Protein AF-A0A496SKT6-F1 (afdb_monomer)

Radius of gyration: 19.16 Å; Cα contacts (8 Å, |Δi|>4): 228; chains: 1; bounding box: 52×48×52 Å

Foldseek 3Di:
DDDQDDDDQQPAPLRVVLLVLLLVCLQCLVPDPRHVVNSLVSLCVSCVHLVSLLADPLLVQLLVLLLQLQVQCLQPFNLRSCVVLVNNVCAFPFPVVVLVVSLCSRLNDCSHQRSVQLSVLSSVLSCVLCPPPGHRVCQCVVQVSGDDPVNSVVSSSSSSVSSSLSSSVVSSVVSNVVHPDDPVSSVVVVVSSVVCCVCCSVPVVPPCPVVCVVPPPPPPPPDD

Mean predicted aligned error: 10.54 Å

Structure (mmCIF, N/CA/C/O backbone):
data_AF-A0A496SKT6-F1
#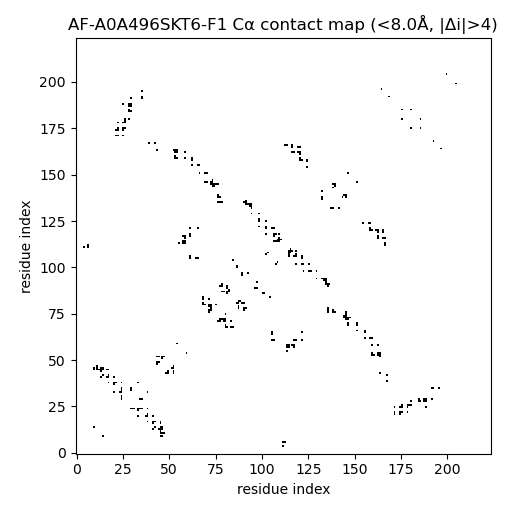
_entry.id   AF-A0A496SKT6-F1
#
loop_
_atom_site.group_PDB
_atom_site.id
_atom_site.type_symbol
_atom_site.label_atom_id
_atom_site.label_alt_id
_atom_site.label_comp_id
_atom_site.label_asym_id
_atom_site.label_entity_id
_atom_site.label_seq_id
_atom_site.pdbx_PDB_ins_code
_atom_site.Cartn_x
_atom_site.Cartn_y
_atom_site.Cartn_z
_atom_site.occupancy
_atom_site.B_iso_or_equiv
_atom_site.auth_seq_id
_atom_site.auth_comp_id
_atom_site.auth_asym_id
_atom_site.auth_atom_id
_atom_site.pdbx_PDB_model_num
ATOM 1 N N . MET A 1 1 ? 6.054 -27.885 -12.377 1.00 32.97 1 MET A N 1
ATOM 2 C CA . MET A 1 1 ? 5.844 -26.842 -13.404 1.00 32.97 1 MET A CA 1
ATOM 3 C C . MET A 1 1 ? 4.470 -26.231 -13.174 1.00 32.97 1 MET A C 1
ATOM 5 O O . MET A 1 1 ? 3.489 -26.778 -13.651 1.00 32.97 1 MET A O 1
ATOM 9 N N . GLY A 1 2 ? 4.385 -25.195 -12.337 1.00 31.47 2 GLY A N 1
ATOM 10 C CA . GLY A 1 2 ? 3.141 -24.467 -12.081 1.00 31.47 2 GLY A CA 1
ATOM 11 C C . GLY A 1 2 ? 3.108 -23.241 -12.979 1.00 31.47 2 GLY A C 1
ATOM 12 O O . GLY A 1 2 ? 3.972 -22.380 -12.864 1.00 31.47 2 GLY A O 1
ATOM 13 N N . THR A 1 3 ? 2.167 -23.195 -13.913 1.00 38.62 3 THR A N 1
ATOM 14 C CA . THR A 1 3 ? 1.917 -22.013 -14.735 1.00 38.62 3 THR A CA 1
ATOM 15 C C . THR A 1 3 ? 1.323 -20.940 -13.837 1.00 38.62 3 THR A C 1
ATOM 17 O O . THR A 1 3 ? 0.190 -21.082 -13.378 1.00 38.62 3 THR A O 1
ATOM 20 N N . SER A 1 4 ? 2.104 -19.901 -13.559 1.00 34.75 4 SER A N 1
ATOM 21 C CA . SER A 1 4 ? 1.681 -18.695 -12.857 1.00 34.75 4 SER A CA 1
ATOM 22 C C . SER A 1 4 ? 0.353 -18.221 -13.445 1.00 34.75 4 SER A C 1
ATOM 24 O O . SER A 1 4 ? 0.251 -17.960 -14.646 1.00 34.75 4 SER A O 1
ATOM 26 N N . THR A 1 5 ? -0.675 -18.184 -12.599 1.00 40.22 5 THR A N 1
ATOM 27 C CA . THR A 1 5 ? -2.034 -17.761 -12.931 1.00 40.22 5 THR A CA 1
ATOM 28 C C . THR A 1 5 ? -1.995 -16.474 -13.750 1.00 40.22 5 THR A C 1
ATOM 30 O O . THR A 1 5 ? -1.439 -15.460 -13.330 1.00 40.22 5 THR A O 1
ATOM 33 N N . SER A 1 6 ? -2.548 -16.546 -14.959 1.00 36.56 6 SER A N 1
ATOM 34 C CA . SER A 1 6 ? -2.438 -15.529 -15.998 1.00 36.56 6 SER A CA 1
ATOM 35 C C . SER A 1 6 ? -3.014 -14.185 -15.553 1.00 36.56 6 SER A C 1
ATOM 37 O O . SER A 1 6 ? -4.228 -14.020 -15.428 1.00 36.56 6 SER A O 1
ATOM 39 N N . TYR A 1 7 ? -2.131 -13.207 -15.382 1.00 54.25 7 TYR A N 1
ATOM 40 C CA . TYR A 1 7 ? -2.465 -11.791 -15.312 1.00 54.25 7 TYR A CA 1
ATOM 41 C C . TYR A 1 7 ? -3.187 -11.342 -16.594 1.00 54.25 7 TYR A C 1
ATOM 43 O O . TYR A 1 7 ? -2.655 -11.476 -17.698 1.00 54.25 7 TYR A O 1
ATOM 51 N N . SER A 1 8 ? -4.385 -10.762 -16.464 1.00 45.09 8 SER A N 1
ATOM 52 C CA . SER A 1 8 ? -5.046 -10.079 -17.580 1.00 45.09 8 SER A CA 1
ATOM 53 C C . SER A 1 8 ? -4.543 -8.640 -17.650 1.00 45.09 8 SER A C 1
ATOM 55 O O . SER A 1 8 ? -5.054 -7.757 -16.960 1.00 45.09 8 SER A O 1
ATOM 57 N N . ALA A 1 9 ? -3.551 -8.398 -18.506 1.00 56.47 9 ALA A N 1
ATOM 58 C CA . ALA A 1 9 ? -3.056 -7.054 -18.776 1.00 56.47 9 ALA A CA 1
ATOM 59 C C . ALA A 1 9 ? -4.197 -6.085 -19.158 1.00 56.47 9 ALA A C 1
ATOM 61 O O . ALA A 1 9 ? -5.129 -6.492 -19.866 1.00 56.47 9 ALA A O 1
ATOM 62 N N . PRO A 1 10 ? -4.127 -4.801 -18.749 1.00 58.84 10 PRO A N 1
ATOM 63 C CA . PRO A 1 10 ? -5.067 -3.789 -19.203 1.00 58.84 10 PRO A CA 1
ATOM 64 C C . PRO A 1 10 ? -5.113 -3.779 -20.733 1.00 58.84 10 PRO A C 1
ATOM 66 O O . PRO A 1 10 ? -4.095 -3.599 -21.400 1.00 58.84 10 PRO A O 1
ATOM 69 N N . LYS A 1 11 ? -6.304 -3.970 -21.308 1.00 60.44 11 LYS A N 1
ATOM 70 C CA . LYS A 1 11 ? -6.516 -3.932 -22.768 1.00 60.44 11 LYS A CA 1
ATOM 71 C C . LYS A 1 11 ? -6.637 -2.501 -23.307 1.00 60.44 11 LYS A C 1
ATOM 73 O O . LYS A 1 11 ? -7.103 -2.293 -24.424 1.00 60.44 11 LYS A O 1
ATOM 78 N N . THR A 1 12 ? -6.264 -1.503 -22.510 1.00 65.81 12 THR A N 1
ATOM 79 C CA . THR A 1 12 ? -6.380 -0.096 -22.882 1.00 65.81 12 THR A CA 1
ATOM 80 C C . THR A 1 12 ? -5.340 0.254 -23.957 1.00 65.81 12 THR A C 1
ATOM 82 O O . THR A 1 12 ? -4.198 -0.212 -23.890 1.00 65.81 12 THR A O 1
ATOM 85 N N . PRO A 1 13 ? -5.668 1.120 -24.936 1.00 65.00 13 PRO A N 1
ATOM 86 C CA . PRO A 1 13 ? -4.716 1.556 -25.966 1.00 65.00 13 PRO A CA 1
ATOM 87 C C . PRO A 1 13 ? -3.427 2.170 -25.389 1.00 65.00 13 PRO A C 1
ATOM 89 O O . PRO A 1 13 ? -2.353 2.066 -25.980 1.00 65.00 13 PRO A O 1
ATOM 92 N N . GLY A 1 14 ? -3.511 2.769 -24.195 1.00 80.31 14 GLY A N 1
ATOM 93 C CA . GLY A 1 14 ? -2.365 3.335 -23.481 1.00 80.31 14 GLY A CA 1
ATOM 94 C C . GLY A 1 14 ? -1.366 2.299 -22.952 1.00 80.31 14 GLY A C 1
ATOM 95 O O . GLY A 1 14 ? -0.207 2.647 -22.726 1.00 80.31 14 GLY A O 1
ATOM 96 N N . TRP A 1 15 ? -1.762 1.029 -22.799 1.00 85.19 15 TRP A N 1
ATOM 97 C CA . TRP A 1 15 ? -0.910 -0.012 -22.216 1.00 85.19 15 TRP A CA 1
ATOM 98 C C . TRP A 1 15 ? 0.325 -0.324 -23.063 1.00 85.19 15 TRP A C 1
ATOM 100 O O . TRP A 1 15 ? 1.429 -0.475 -22.539 1.00 85.19 15 TRP A O 1
ATOM 110 N N . ALA A 1 16 ? 0.175 -0.370 -24.390 1.00 85.88 16 ALA A N 1
ATOM 111 C CA . ALA A 1 16 ? 1.305 -0.573 -25.297 1.00 85.88 16 ALA A CA 1
ATOM 112 C C . ALA A 1 16 ? 2.350 0.547 -25.156 1.00 85.88 16 ALA A C 1
ATOM 114 O O . ALA A 1 16 ? 3.550 0.278 -25.094 1.00 85.88 16 ALA A O 1
ATOM 115 N N . ARG A 1 17 ? 1.888 1.796 -25.023 1.00 87.25 17 ARG A N 1
ATOM 116 C CA . ARG A 1 17 ? 2.753 2.962 -24.825 1.00 87.25 17 ARG A CA 1
ATOM 117 C C . ARG A 1 17 ? 3.452 2.933 -23.467 1.00 87.25 17 ARG A C 1
ATOM 119 O O . ARG A 1 17 ? 4.646 3.208 -23.418 1.00 87.25 17 ARG A O 1
ATOM 126 N N . ALA A 1 18 ? 2.744 2.577 -22.395 1.00 87.81 18 ALA A N 1
ATOM 127 C CA . ALA A 1 18 ? 3.339 2.439 -21.066 1.00 87.81 18 ALA A CA 1
ATOM 128 C C . ALA A 1 18 ? 4.456 1.385 -21.057 1.00 87.81 18 ALA A C 1
ATOM 130 O O . ALA A 1 18 ? 5.568 1.691 -20.633 1.00 87.81 18 ALA A O 1
ATOM 131 N N . LYS A 1 19 ? 4.208 0.203 -21.639 1.00 88.56 19 LYS A N 1
ATOM 132 C CA . LYS A 1 19 ? 5.230 -0.847 -21.795 1.00 88.56 19 LYS A CA 1
ATOM 133 C C . LYS A 1 19 ? 6.454 -0.359 -22.566 1.00 88.56 19 LYS A C 1
ATOM 135 O O . LYS A 1 19 ? 7.577 -0.603 -22.144 1.00 88.56 19 LYS A O 1
ATOM 140 N N . ALA A 1 20 ? 6.247 0.348 -23.678 1.00 90.12 20 ALA A N 1
ATOM 141 C CA . ALA A 1 20 ? 7.353 0.893 -24.459 1.00 90.12 20 ALA A CA 1
ATOM 142 C C . ALA A 1 20 ? 8.186 1.901 -23.647 1.00 90.12 20 ALA A C 1
ATOM 144 O O . ALA A 1 20 ? 9.407 1.916 -23.762 1.00 90.12 20 ALA A O 1
ATOM 145 N N . THR A 1 21 ? 7.545 2.732 -22.819 1.00 90.44 21 THR A N 1
ATOM 146 C CA . THR A 1 21 ? 8.243 3.666 -21.923 1.00 90.44 21 THR A CA 1
ATOM 147 C C . THR A 1 21 ? 9.029 2.943 -20.832 1.00 90.44 21 THR A C 1
ATOM 149 O O . THR A 1 21 ? 10.190 3.284 -20.634 1.00 90.44 21 THR A O 1
ATOM 152 N N . MET A 1 22 ? 8.459 1.912 -20.199 1.00 89.62 22 MET A N 1
ATOM 153 C CA . MET A 1 22 ? 9.173 1.077 -19.219 1.00 89.62 22 MET A CA 1
ATOM 154 C C . MET A 1 22 ? 10.400 0.405 -19.836 1.00 89.62 22 MET A C 1
ATOM 156 O O . MET A 1 22 ? 11.490 0.497 -19.289 1.00 89.62 22 MET A O 1
ATOM 160 N N . THR A 1 23 ? 10.245 -0.217 -21.009 1.00 89.75 23 THR A N 1
ATOM 161 C CA . THR A 1 23 ? 11.357 -0.880 -21.703 1.00 89.75 23 THR A CA 1
ATOM 162 C C . THR A 1 23 ? 12.456 0.107 -22.093 1.00 89.75 23 THR A C 1
ATOM 164 O O . THR A 1 23 ? 13.629 -0.218 -21.956 1.00 89.75 23 THR A O 1
ATOM 167 N N . ARG A 1 24 ? 12.114 1.325 -22.541 1.00 90.94 24 ARG A N 1
ATOM 168 C CA . ARG A 1 24 ? 13.130 2.356 -22.813 1.00 90.94 24 ARG A CA 1
ATOM 169 C C . ARG A 1 24 ? 13.876 2.770 -21.550 1.00 90.94 24 ARG A C 1
ATOM 171 O O . ARG A 1 24 ? 15.093 2.858 -21.605 1.00 90.94 24 ARG A O 1
ATOM 178 N N . PHE A 1 25 ? 13.163 3.006 -20.450 1.00 89.81 25 PHE A N 1
ATOM 179 C CA . PHE A 1 25 ? 13.780 3.357 -19.171 1.00 89.81 25 PHE A CA 1
ATOM 180 C C . PHE A 1 25 ? 14.732 2.256 -18.681 1.00 89.81 25 PHE A C 1
ATOM 182 O O . PHE A 1 25 ? 15.883 2.543 -18.360 1.00 89.81 25 PHE A O 1
ATOM 189 N N . ALA A 1 26 ? 14.286 0.995 -18.717 1.00 86.69 26 ALA A N 1
ATOM 190 C CA . ALA A 1 26 ? 15.102 -0.157 -18.342 1.00 86.69 26 ALA A CA 1
ATOM 191 C C . ALA A 1 26 ? 16.354 -0.275 -19.227 1.00 86.69 26 ALA A C 1
ATOM 193 O O . ALA A 1 26 ? 17.466 -0.270 -18.717 1.00 86.69 26 ALA A O 1
ATOM 194 N N . ASN A 1 27 ? 16.205 -0.260 -20.556 1.00 87.38 27 ASN A N 1
ATOM 195 C CA . ASN A 1 27 ? 17.336 -0.367 -21.490 1.00 87.38 27 ASN A CA 1
ATOM 196 C C . ASN A 1 27 ? 18.324 0.814 -21.423 1.00 87.38 27 ASN A C 1
ATOM 198 O O . ASN A 1 27 ? 19.414 0.724 -21.978 1.00 87.38 27 ASN A O 1
ATOM 202 N N . GLN A 1 28 ? 17.947 1.925 -20.788 1.00 87.56 28 GLN A N 1
ATOM 203 C CA . GLN A 1 28 ? 18.819 3.077 -20.547 1.00 87.56 28 GLN A CA 1
ATOM 204 C C . GLN A 1 28 ? 19.590 2.966 -19.221 1.00 87.56 28 GLN A C 1
ATOM 206 O O . GLN A 1 28 ? 20.304 3.896 -18.858 1.00 87.56 28 GLN A O 1
ATOM 211 N N . GLY A 1 29 ? 19.437 1.878 -18.458 1.00 82.44 29 GLY A N 1
ATOM 212 C CA . GLY A 1 29 ? 20.114 1.726 -17.166 1.00 82.44 29 GLY A CA 1
ATOM 213 C C . GLY A 1 29 ? 19.672 2.774 -16.133 1.00 82.44 29 GLY A C 1
ATOM 214 O O . GLY A 1 29 ? 20.460 3.148 -15.265 1.00 82.44 29 GLY A O 1
ATOM 215 N N . GLY A 1 30 ? 18.466 3.341 -16.287 1.00 77.94 30 GLY A N 1
ATOM 216 C CA . GLY A 1 30 ? 17.991 4.481 -15.489 1.00 77.94 30 GLY A CA 1
ATOM 217 C C . GLY A 1 30 ? 18.742 5.792 -15.758 1.00 77.94 30 GLY A C 1
ATOM 218 O O . GLY A 1 30 ? 18.535 6.787 -15.067 1.00 77.94 30 GLY A O 1
ATOM 219 N N . VAL A 1 31 ? 19.631 5.825 -16.753 1.00 73.69 31 VAL A N 1
ATOM 220 C CA . VAL A 1 31 ? 20.415 7.004 -17.126 1.00 73.69 31 VAL A CA 1
ATOM 221 C C . VAL A 1 31 ? 20.059 7.376 -18.556 1.00 73.69 31 VAL A C 1
ATOM 223 O O . VAL A 1 31 ? 20.584 6.836 -19.525 1.00 73.69 31 VAL A O 1
ATOM 226 N N . GLY A 1 32 ? 19.116 8.301 -18.704 1.00 79.06 32 GLY A N 1
ATOM 227 C CA . GLY A 1 32 ? 18.641 8.677 -20.024 1.00 79.06 32 GLY A CA 1
ATOM 228 C C . GLY A 1 32 ? 17.545 9.735 -20.016 1.00 79.06 32 GLY A C 1
ATOM 229 O O . GLY A 1 32 ? 17.136 10.220 -18.963 1.00 79.06 32 GLY A O 1
ATOM 230 N N . PRO A 1 33 ? 17.059 10.111 -21.210 1.00 71.25 33 PRO A N 1
ATOM 231 C CA . PRO A 1 33 ? 16.029 11.133 -21.356 1.00 71.25 33 PRO A CA 1
ATOM 232 C C . PRO A 1 33 ? 14.655 10.676 -20.855 1.00 71.25 33 PRO A C 1
ATOM 234 O O . PRO A 1 33 ? 13.797 11.518 -20.620 1.00 71.25 33 PRO A O 1
ATOM 237 N N . THR A 1 34 ? 14.415 9.363 -20.734 1.00 84.44 34 THR A N 1
ATOM 238 C CA . THR A 1 34 ? 13.193 8.852 -20.102 1.00 84.44 34 THR A CA 1
ATOM 239 C C . THR A 1 34 ? 13.439 8.771 -18.606 1.00 84.44 34 THR A C 1
ATOM 241 O O . THR A 1 34 ? 14.295 8.006 -18.177 1.00 84.44 34 THR A O 1
ATOM 244 N N . GLN A 1 35 ? 12.694 9.543 -17.823 1.00 86.19 35 GLN A N 1
ATOM 245 C CA . GLN A 1 35 ? 12.801 9.537 -16.367 1.00 86.19 35 GLN A CA 1
ATOM 246 C C . GLN A 1 35 ? 11.752 8.608 -15.748 1.00 86.19 35 GLN A C 1
ATOM 248 O O . GLN A 1 35 ? 10.732 8.285 -16.363 1.00 86.19 35 GLN A O 1
ATOM 253 N N . LEU A 1 36 ? 11.956 8.210 -14.492 1.00 81.50 36 LEU A N 1
ATOM 254 C CA . LEU A 1 36 ? 10.989 7.390 -13.758 1.00 81.50 36 LEU A CA 1
ATOM 255 C C . LEU A 1 36 ? 9.613 8.080 -13.629 1.00 81.50 36 LEU A C 1
ATOM 257 O O . LEU A 1 36 ? 8.571 7.428 -13.706 1.00 81.50 36 LEU A O 1
ATOM 261 N N . SER A 1 37 ? 9.586 9.412 -13.546 1.00 81.81 37 SER A N 1
ATOM 262 C CA . SER A 1 37 ? 8.357 10.218 -13.565 1.00 81.81 37 SER A CA 1
ATOM 263 C C . SER A 1 37 ? 7.566 10.086 -14.878 1.00 81.81 37 SER A C 1
ATOM 265 O O . SER A 1 37 ? 6.327 10.067 -14.858 1.00 81.81 37 SER A O 1
ATOM 267 N N . ASP A 1 38 ? 8.247 9.920 -16.018 1.00 86.31 38 ASP A N 1
ATOM 268 C CA . ASP A 1 38 ? 7.615 9.661 -17.316 1.00 86.31 38 ASP A CA 1
ATOM 269 C C . ASP A 1 38 ? 6.990 8.265 -17.359 1.00 86.31 38 ASP A C 1
ATOM 271 O O . ASP A 1 38 ? 5.882 8.091 -17.882 1.00 86.31 38 ASP A O 1
ATOM 275 N N . VAL A 1 39 ? 7.684 7.274 -16.785 1.00 85.94 39 VAL A N 1
ATOM 276 C CA . VAL A 1 39 ? 7.201 5.892 -16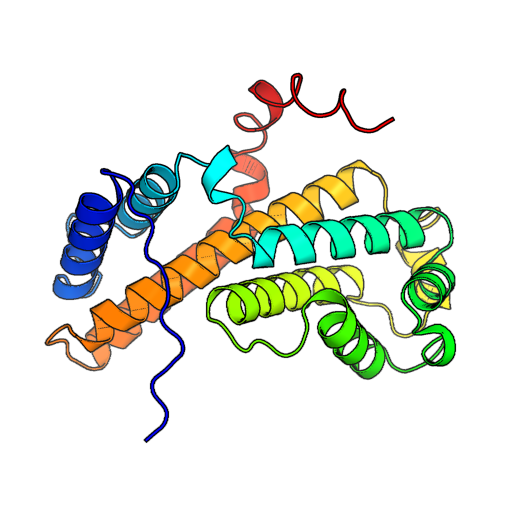.656 1.00 85.94 39 VAL A CA 1
ATOM 277 C C . VAL A 1 39 ? 5.929 5.861 -15.807 1.00 85.94 39 VAL A C 1
ATOM 279 O O . VAL A 1 39 ? 4.901 5.372 -16.281 1.00 85.94 39 VAL A O 1
ATOM 282 N N . MET A 1 40 ? 5.963 6.460 -14.611 1.00 79.94 40 MET A N 1
ATOM 283 C CA . MET A 1 40 ? 4.807 6.602 -13.716 1.00 79.94 40 MET A CA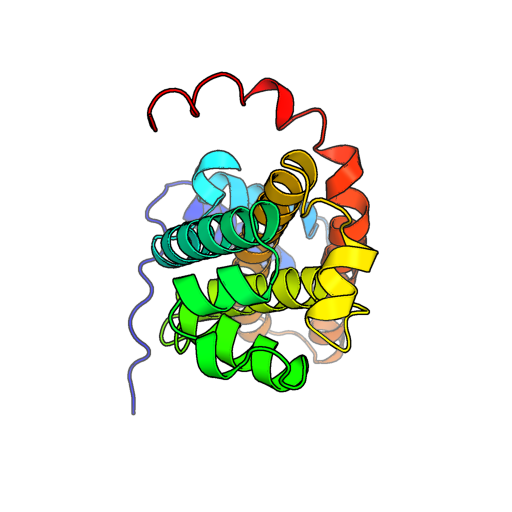 1
ATOM 284 C C . MET A 1 40 ? 3.625 7.268 -14.425 1.00 79.94 40 MET A C 1
ATOM 286 O O . MET A 1 40 ? 2.506 6.754 -14.425 1.00 79.94 40 MET A O 1
ATOM 290 N N . SER A 1 41 ? 3.875 8.395 -15.094 1.00 82.00 41 SER A N 1
ATOM 291 C CA . SER A 1 41 ? 2.835 9.156 -15.788 1.00 82.00 41 SER A CA 1
ATOM 292 C C . SER A 1 41 ? 2.210 8.370 -16.942 1.00 82.00 41 SER A C 1
ATOM 294 O O . SER A 1 41 ? 0.997 8.415 -17.153 1.00 82.00 41 SER A O 1
ATOM 296 N N . ALA A 1 42 ? 3.020 7.654 -17.726 1.00 85.25 42 ALA A N 1
ATOM 297 C CA . ALA A 1 42 ? 2.525 6.800 -18.802 1.00 85.25 42 ALA A CA 1
ATOM 298 C C . ALA A 1 42 ? 1.708 5.623 -18.252 1.00 85.25 42 ALA A C 1
ATOM 300 O O . ALA A 1 42 ? 0.673 5.280 -18.826 1.00 85.25 42 ALA A O 1
ATOM 301 N N . TYR A 1 43 ? 2.145 5.047 -17.133 1.00 83.19 43 TYR A N 1
ATOM 302 C CA . TYR A 1 43 ? 1.480 3.939 -16.465 1.00 83.19 43 TYR A CA 1
ATOM 303 C C . TYR A 1 43 ? 0.111 4.332 -15.903 1.00 83.19 43 TYR A C 1
ATOM 305 O O . TYR A 1 43 ? -0.895 3.730 -16.275 1.00 83.19 43 TYR A O 1
ATOM 313 N N . VAL A 1 44 ? 0.036 5.406 -15.110 1.00 79.00 44 VAL A N 1
ATOM 314 C CA . VAL A 1 44 ? -1.230 5.918 -14.557 1.00 79.00 44 VAL A CA 1
ATOM 315 C C . VAL A 1 44 ? -2.220 6.258 -15.673 1.00 79.00 44 VAL A C 1
ATOM 317 O O . VAL A 1 44 ? -3.394 5.895 -15.596 1.00 79.00 44 VAL A O 1
ATOM 320 N N . ARG A 1 45 ? -1.761 6.893 -16.761 1.00 81.25 45 ARG A N 1
ATOM 321 C CA . ARG A 1 45 ? -2.617 7.155 -17.933 1.00 81.25 45 ARG A CA 1
ATOM 322 C C . ARG A 1 45 ? -3.112 5.867 -18.586 1.00 81.25 45 ARG A C 1
ATOM 324 O O . ARG A 1 45 ? -4.278 5.797 -18.965 1.00 81.25 45 ARG A O 1
ATOM 331 N N . ALA A 1 46 ? -2.260 4.851 -18.717 1.00 82.75 46 ALA A N 1
ATOM 332 C CA . ALA A 1 46 ? -2.651 3.566 -19.289 1.00 82.75 46 ALA A CA 1
ATOM 333 C C . ALA A 1 46 ? -3.710 2.843 -18.446 1.00 82.75 46 ALA A C 1
ATOM 335 O O . ALA A 1 46 ? -4.557 2.153 -19.009 1.00 82.75 46 ALA A O 1
ATOM 336 N N . LEU A 1 47 ? -3.717 3.046 -17.130 1.00 74.62 47 LEU A N 1
ATOM 337 C CA . LEU A 1 47 ? -4.749 2.520 -16.239 1.00 74.62 47 LEU A CA 1
ATOM 338 C C . LEU A 1 47 ? -6.059 3.336 -16.250 1.00 74.62 47 LEU A C 1
ATOM 340 O O . LEU A 1 47 ? -6.986 3.001 -15.522 1.00 74.62 47 LEU A O 1
ATOM 344 N N . GLY A 1 48 ? -6.168 4.374 -17.088 1.00 70.81 48 GLY A N 1
ATOM 345 C CA . GLY A 1 48 ? -7.362 5.221 -17.191 1.00 70.81 48 GLY A CA 1
ATOM 346 C C . GLY A 1 48 ? -7.288 6.519 -16.378 1.00 70.81 48 GLY A C 1
ATOM 347 O O . GLY A 1 48 ? -8.315 7.146 -16.142 1.00 70.81 48 GLY A O 1
ATOM 348 N N . GLY A 1 49 ? -6.089 6.943 -15.965 1.00 67.12 49 GLY A N 1
ATOM 349 C CA . GLY A 1 49 ? -5.874 8.141 -15.144 1.00 67.12 49 GLY A CA 1
ATOM 350 C C . GLY A 1 49 ? -5.918 7.836 -13.647 1.00 67.12 49 GLY A C 1
ATOM 351 O O . GLY A 1 49 ? -6.266 6.729 -13.262 1.00 67.12 49 GLY A O 1
ATOM 352 N N . ALA A 1 50 ? -5.567 8.805 -12.795 1.00 59.81 50 ALA A N 1
ATOM 353 C CA . ALA A 1 50 ? -5.417 8.591 -11.347 1.00 59.81 50 ALA A CA 1
ATOM 354 C C . ALA A 1 50 ? -6.657 7.944 -10.696 1.00 59.81 50 ALA A C 1
ATOM 356 O O . ALA A 1 50 ? -6.524 7.043 -9.875 1.00 59.81 50 ALA A O 1
ATOM 357 N N . THR A 1 51 ? -7.858 8.327 -11.140 1.00 54.72 51 THR A N 1
ATOM 358 C CA . THR A 1 51 ? -9.140 7.810 -10.635 1.00 54.72 51 THR A CA 1
ATOM 359 C C . THR A 1 51 ? -9.387 6.336 -10.977 1.00 54.72 51 THR A C 1
ATOM 361 O O . THR A 1 51 ? -9.933 5.607 -10.158 1.00 54.72 51 THR A O 1
ATOM 364 N N . HIS A 1 52 ? -8.980 5.870 -12.163 1.00 59.31 52 HIS A N 1
ATOM 365 C CA . HIS A 1 52 ? -9.143 4.466 -12.578 1.00 59.31 52 HIS A CA 1
ATOM 366 C C . HIS A 1 52 ? -7.903 3.608 -12.295 1.00 59.31 52 HIS A C 1
ATOM 368 O O . HIS A 1 52 ? -8.021 2.401 -12.087 1.00 59.31 52 HIS A O 1
ATOM 374 N N . ALA A 1 53 ? -6.730 4.237 -12.212 1.00 54.25 53 ALA A N 1
ATOM 375 C CA . ALA A 1 53 ? -5.501 3.639 -11.707 1.00 54.25 53 ALA A CA 1
ATOM 376 C C . ALA A 1 53 ? -5.645 3.207 -10.251 1.00 54.25 53 ALA A C 1
ATOM 378 O O . ALA A 1 53 ? -4.947 2.291 -9.827 1.00 54.25 53 ALA A O 1
ATOM 379 N N . ALA A 1 54 ? -6.582 3.826 -9.527 1.00 54.62 54 ALA A N 1
ATOM 380 C CA . ALA A 1 54 ? -6.749 3.665 -8.102 1.00 54.62 54 ALA A CA 1
ATOM 381 C C . ALA A 1 54 ? -6.946 2.223 -7.619 1.00 54.62 54 ALA A C 1
ATOM 383 O O . ALA A 1 54 ? -6.781 2.010 -6.422 1.00 54.62 54 ALA A O 1
ATOM 384 N N . SER A 1 55 ? -7.301 1.229 -8.457 1.00 57.69 55 SER A N 1
ATOM 385 C CA . SER A 1 55 ? -7.225 -0.185 -8.033 1.00 57.69 55 SER A CA 1
ATOM 386 C C . SER A 1 55 ? -7.674 -1.231 -9.068 1.00 57.69 55 SER A C 1
ATOM 388 O O . SER A 1 55 ? -8.706 -1.114 -9.735 1.00 57.69 55 SER A O 1
ATOM 390 N N . SER A 1 56 ? -6.947 -2.354 -9.107 1.00 66.69 56 SER A N 1
ATOM 391 C CA . SER A 1 56 ? -7.466 -3.648 -9.580 1.00 66.69 56 SER A CA 1
ATOM 392 C C . SER A 1 56 ? -8.706 -4.072 -8.767 1.00 66.69 56 SER A C 1
ATOM 394 O O . SER A 1 56 ? -9.054 -3.456 -7.760 1.00 66.69 56 SER A O 1
ATOM 396 N N . SER A 1 57 ? -9.424 -5.125 -9.170 1.00 69.88 57 SER A N 1
ATOM 397 C CA . SER A 1 57 ? -10.517 -5.664 -8.335 1.00 69.88 57 SER A CA 1
ATOM 398 C C . SER A 1 57 ? -10.035 -6.074 -6.936 1.00 69.88 57 SER A C 1
ATOM 400 O O . SER A 1 57 ? -10.745 -5.824 -5.964 1.00 69.88 57 SER A O 1
ATOM 402 N N . ALA A 1 58 ? -8.822 -6.629 -6.824 1.00 77.81 58 ALA A N 1
ATOM 403 C CA . ALA A 1 58 ? -8.230 -7.022 -5.547 1.00 77.81 58 ALA A CA 1
ATOM 404 C C . ALA A 1 58 ? -7.940 -5.808 -4.649 1.00 77.81 58 ALA A C 1
ATOM 406 O O . ALA A 1 58 ? -8.425 -5.759 -3.521 1.00 77.81 58 ALA A O 1
ATOM 407 N N . SER A 1 59 ? -7.246 -4.781 -5.155 1.00 80.75 59 SER A N 1
ATOM 408 C CA . SER A 1 59 ? -6.966 -3.568 -4.373 1.00 80.75 59 SER A CA 1
ATOM 409 C C . SER A 1 59 ? -8.249 -2.836 -3.954 1.00 80.75 59 SER A C 1
ATOM 411 O O . SER A 1 59 ? -8.290 -2.296 -2.855 1.00 80.75 59 SER A O 1
ATOM 413 N N . ARG A 1 60 ? -9.327 -2.870 -4.759 1.00 83.00 60 ARG A N 1
ATOM 414 C CA . ARG A 1 60 ? -10.638 -2.313 -4.358 1.00 83.00 60 ARG A CA 1
ATOM 415 C C . ARG A 1 60 ? -11.224 -3.043 -3.161 1.00 83.00 60 ARG A C 1
ATOM 417 O O . ARG A 1 60 ? -11.659 -2.402 -2.210 1.00 83.00 60 ARG A O 1
ATOM 424 N N . ALA A 1 61 ? -11.232 -4.373 -3.212 1.00 87.62 61 ALA A N 1
ATOM 425 C CA . ALA A 1 61 ? -11.763 -5.188 -2.128 1.00 87.62 61 ALA A CA 1
ATOM 426 C C . ALA A 1 61 ? -10.980 -4.962 -0.824 1.00 87.62 61 ALA A C 1
ATOM 428 O O . ALA A 1 61 ? -11.580 -4.834 0.241 1.00 87.62 61 ALA A O 1
ATOM 429 N N . VAL A 1 62 ? -9.650 -4.858 -0.907 1.00 90.44 62 VAL A N 1
ATOM 430 C CA . VAL A 1 62 ? -8.807 -4.560 0.259 1.00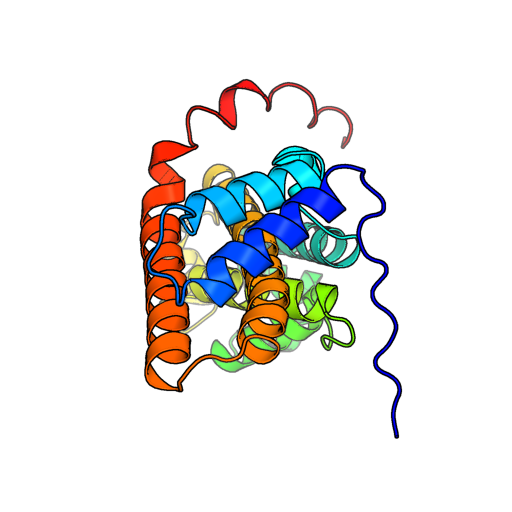 90.44 62 VAL A CA 1
ATOM 431 C C . VAL A 1 62 ? -9.031 -3.134 0.765 1.00 90.44 62 VAL A C 1
ATOM 433 O O . VAL A 1 62 ? -9.222 -2.964 1.964 1.00 90.44 62 VAL A O 1
ATOM 436 N N . ALA A 1 63 ? -9.116 -2.130 -0.115 1.00 88.81 63 ALA A N 1
ATOM 437 C CA . ALA A 1 63 ? -9.411 -0.746 0.271 1.00 88.81 63 ALA A CA 1
ATOM 438 C C . ALA A 1 63 ? -10.748 -0.619 1.016 1.00 88.81 63 ALA A C 1
ATOM 440 O O . ALA A 1 63 ? -10.829 0.083 2.019 1.00 88.81 63 ALA A O 1
ATOM 441 N N . GLN A 1 64 ? -11.791 -1.325 0.563 1.00 90.00 64 GLN A N 1
ATOM 442 C CA . GLN A 1 64 ? -13.097 -1.335 1.231 1.00 90.00 64 GLN A CA 1
ATOM 443 C C . GLN A 1 64 ? -13.011 -1.921 2.643 1.00 90.00 64 GLN A C 1
ATOM 445 O O . GLN A 1 64 ? -13.523 -1.330 3.594 1.00 90.00 64 GLN A O 1
ATOM 450 N N . LYS A 1 65 ? -12.338 -3.067 2.795 1.00 94.25 65 LYS A N 1
ATOM 451 C CA . LYS A 1 65 ? -12.147 -3.705 4.103 1.00 94.25 65 LYS A CA 1
ATOM 452 C C . LYS A 1 65 ? -11.294 -2.842 5.035 1.00 94.25 65 LYS A C 1
ATOM 454 O O . LYS A 1 65 ? -11.648 -2.686 6.199 1.00 94.25 65 LYS A O 1
ATOM 459 N N . LEU A 1 66 ? -10.216 -2.254 4.516 1.00 93.56 66 LEU A N 1
ATOM 460 C CA . LEU A 1 66 ? -9.343 -1.342 5.251 1.00 93.56 66 LEU A CA 1
ATOM 461 C C . LEU A 1 66 ? -10.109 -0.096 5.707 1.00 93.56 66 LEU A C 1
ATOM 463 O O . LEU A 1 66 ? -10.091 0.228 6.887 1.00 93.56 66 LEU A O 1
ATOM 467 N N . GLY A 1 67 ? -10.855 0.552 4.812 1.00 91.19 67 GLY A N 1
ATOM 468 C CA . GLY A 1 67 ? -11.676 1.716 5.150 1.00 91.19 67 GLY A CA 1
ATOM 469 C C . GLY A 1 67 ? -12.739 1.394 6.199 1.00 91.19 67 GLY A C 1
ATOM 470 O O . GLY A 1 67 ? -12.926 2.162 7.143 1.00 91.19 67 GLY A O 1
ATOM 471 N N . SER A 1 68 ? -13.385 0.228 6.097 1.00 93.38 68 SER A N 1
ATOM 472 C CA . SER A 1 68 ? -14.327 -0.238 7.118 1.00 93.38 68 SER A CA 1
ATOM 473 C C . SER A 1 68 ? -13.648 -0.465 8.471 1.00 93.38 68 SER A C 1
ATOM 475 O O . SER A 1 68 ? -14.217 -0.090 9.494 1.00 93.38 68 SER A O 1
ATOM 477 N N . PHE A 1 69 ? -12.449 -1.051 8.485 1.00 94.25 69 PHE A N 1
ATOM 478 C CA . PHE A 1 69 ? -11.672 -1.275 9.704 1.00 94.25 69 PHE A CA 1
ATOM 479 C C . PHE A 1 69 ? -11.235 0.046 10.357 1.00 94.25 69 PHE A C 1
ATOM 481 O O . PHE A 1 69 ? -11.516 0.265 11.532 1.00 94.25 69 PHE A O 1
ATOM 488 N N . LEU A 1 70 ? -10.646 0.972 9.592 1.00 91.81 70 LEU A N 1
ATOM 489 C CA . LEU A 1 70 ? -10.227 2.290 10.091 1.00 91.81 70 LEU A CA 1
ATOM 490 C C . LEU A 1 70 ? -11.419 3.099 10.624 1.00 91.81 70 LEU A C 1
ATOM 492 O O . LEU A 1 70 ? -11.320 3.760 11.656 1.00 91.81 70 LEU A O 1
ATOM 496 N N . SER A 1 71 ? -12.575 2.992 9.964 1.00 90.50 71 SER A N 1
ATOM 497 C CA . SER A 1 71 ? -13.816 3.626 10.421 1.00 90.50 71 SER A CA 1
ATOM 498 C C . SER A 1 71 ? -14.352 3.005 11.713 1.00 90.50 71 SER A C 1
ATOM 500 O O . SER A 1 71 ? -14.906 3.714 12.550 1.00 90.50 71 SER A O 1
ATOM 502 N N . ALA A 1 72 ? -14.224 1.687 11.887 1.00 90.31 72 ALA A N 1
ATOM 503 C CA . ALA A 1 72 ? -14.582 1.021 13.136 1.00 90.31 72 ALA A CA 1
ATOM 504 C C . ALA A 1 72 ? -13.670 1.478 14.279 1.00 90.31 72 ALA A C 1
ATOM 506 O O . ALA A 1 72 ? -14.160 1.832 15.350 1.00 90.31 72 ALA A O 1
ATOM 507 N N . MET A 1 73 ? -12.368 1.570 14.006 1.00 87.56 73 MET A N 1
ATOM 508 C CA . MET A 1 73 ? -11.376 2.041 14.965 1.00 87.56 73 MET A CA 1
ATOM 509 C C . MET A 1 73 ? -11.610 3.500 15.369 1.00 87.56 73 MET A C 1
ATOM 511 O O . MET A 1 73 ? -11.514 3.838 16.541 1.00 87.56 73 MET A O 1
ATOM 515 N N . SER A 1 74 ? -12.009 4.350 14.422 1.00 86.25 74 SER A N 1
ATOM 516 C CA . SER A 1 74 ? -12.409 5.738 14.687 1.00 86.25 74 SER A CA 1
ATOM 517 C C . SER A 1 74 ? -13.594 5.858 15.652 1.00 86.25 74 SER A C 1
ATOM 519 O O . SER A 1 74 ? -13.640 6.779 16.458 1.00 86.25 74 SER A O 1
ATOM 521 N N . ARG A 1 75 ? -14.555 4.926 15.603 1.00 85.31 75 ARG A N 1
ATOM 522 C CA . ARG A 1 75 ? -15.767 4.989 16.438 1.00 85.31 75 ARG A CA 1
ATOM 523 C C . ARG A 1 75 ? -15.626 4.328 17.807 1.00 85.31 75 ARG A C 1
ATOM 525 O O . ARG A 1 75 ? -16.358 4.709 18.715 1.00 85.31 75 ARG A O 1
ATOM 532 N N . GLY A 1 76 ? -14.785 3.303 17.929 1.00 82.88 76 GLY A N 1
ATOM 533 C CA . GLY A 1 76 ? -14.761 2.434 19.112 1.00 82.88 76 GLY A CA 1
ATOM 534 C C . GLY A 1 76 ? -13.388 1.887 19.497 1.00 82.88 76 GLY A C 1
ATOM 535 O O . GLY A 1 76 ? -13.329 0.929 20.265 1.00 82.88 76 GLY A O 1
ATOM 536 N N . GLY A 1 77 ? -12.307 2.449 18.953 1.00 85.81 77 GLY A N 1
ATOM 537 C CA . GLY A 1 77 ? -10.938 2.028 19.247 1.00 85.81 77 GLY A CA 1
ATOM 538 C C . GLY A 1 77 ? -10.532 0.715 18.567 1.00 85.81 77 GLY A C 1
ATOM 539 O O . GLY A 1 77 ? -11.315 0.063 17.863 1.00 85.81 77 GLY A O 1
ATOM 540 N N . LEU A 1 78 ? -9.268 0.324 18.762 1.00 86.00 78 LEU A N 1
ATOM 541 C CA . LEU A 1 78 ? -8.669 -0.845 18.104 1.00 86.00 78 LEU A CA 1
ATOM 542 C C . LEU A 1 78 ? -9.383 -2.145 18.482 1.00 86.00 78 LEU A C 1
ATOM 544 O O . LEU A 1 78 ? -9.686 -2.958 17.609 1.00 86.00 78 LEU A O 1
ATOM 548 N N . GLY A 1 79 ? -9.710 -2.329 19.764 1.00 87.19 79 GLY A N 1
ATOM 549 C CA . GLY A 1 79 ? -10.332 -3.564 20.233 1.00 87.19 79 GLY A CA 1
ATOM 550 C C . GLY A 1 79 ? -11.704 -3.835 19.606 1.00 87.19 79 GLY A C 1
ATOM 551 O O . GLY A 1 79 ? -12.018 -4.975 19.258 1.00 87.19 79 GLY A O 1
ATOM 552 N N . GLU A 1 80 ? -12.515 -2.795 19.396 1.00 87.94 80 GLU A N 1
ATOM 553 C CA . GLU A 1 80 ? -13.806 -2.934 18.714 1.00 87.94 80 GLU A CA 1
ATOM 554 C C . GLU A 1 80 ? -13.636 -3.208 17.219 1.00 87.94 80 GLU A C 1
ATOM 556 O O . GLU A 1 80 ? -14.314 -4.073 16.660 1.00 87.94 80 GLU A O 1
ATOM 561 N N . ALA A 1 81 ? -12.681 -2.534 16.577 1.00 91.25 81 ALA A N 1
ATOM 562 C CA . ALA A 1 81 ? -12.357 -2.782 15.179 1.00 91.25 81 ALA A CA 1
ATOM 563 C C . ALA A 1 81 ? -11.895 -4.232 14.945 1.00 91.25 81 ALA A C 1
ATOM 565 O O . ALA A 1 81 ? -12.347 -4.874 13.994 1.00 91.25 81 ALA A O 1
ATOM 566 N N . LEU A 1 82 ? -11.061 -4.774 15.842 1.00 92.38 82 LEU A N 1
ATOM 567 C CA . LEU A 1 82 ? -10.614 -6.169 15.815 1.00 92.38 82 LEU A CA 1
ATOM 568 C C . LEU A 1 82 ? -11.788 -7.144 15.937 1.00 92.38 82 LEU A C 1
ATOM 570 O O . LEU A 1 82 ? -11.903 -8.073 15.135 1.00 92.38 82 LEU A O 1
ATOM 574 N N . ARG A 1 83 ? -12.713 -6.912 16.877 1.00 93.56 83 ARG A N 1
ATOM 575 C CA . ARG A 1 83 ? -13.922 -7.742 17.019 1.00 93.56 83 ARG A CA 1
ATOM 576 C C . ARG A 1 83 ? -14.779 -7.743 15.754 1.00 93.56 83 ARG A C 1
ATOM 578 O O . ARG A 1 83 ? -15.201 -8.814 15.321 1.00 93.56 83 ARG A O 1
ATOM 585 N N . GLN A 1 84 ? -14.978 -6.589 15.116 1.00 94.12 84 GLN A N 1
ATOM 586 C CA . GLN A 1 84 ? -15.793 -6.481 13.896 1.00 94.12 84 GLN A CA 1
ATOM 587 C C . GLN A 1 84 ? -15.225 -7.264 12.713 1.00 94.12 84 GLN A C 1
ATOM 589 O O . GLN A 1 84 ? -15.982 -7.785 11.892 1.00 94.12 84 GLN A O 1
ATOM 594 N N . VAL A 1 85 ? -13.901 -7.398 12.630 1.00 95.00 85 VAL A N 1
ATOM 595 C CA . VAL A 1 85 ? -13.266 -8.223 11.597 1.00 95.00 85 VAL A CA 1
ATOM 596 C C . VAL A 1 85 ? -13.101 -9.686 12.015 1.00 95.00 85 VAL A C 1
ATOM 598 O O . VAL A 1 85 ? -12.623 -10.481 11.208 1.00 95.00 85 VAL A O 1
ATOM 601 N N . GLY A 1 86 ? -13.558 -10.081 13.208 1.00 94.75 86 GLY A N 1
ATOM 602 C CA . GLY A 1 86 ? -13.475 -11.454 13.717 1.00 94.75 86 GLY A CA 1
ATOM 603 C C . GLY A 1 86 ? -12.121 -11.811 14.334 1.00 94.75 86 GLY A C 1
ATOM 604 O O . GLY A 1 86 ? -11.759 -12.981 14.355 1.00 94.75 86 GLY A O 1
ATOM 605 N N . LEU A 1 87 ? -11.372 -10.813 14.805 1.00 95.25 87 LEU A N 1
ATOM 606 C CA . LEU A 1 87 ? -10.072 -10.942 15.473 1.00 95.25 87 LEU A CA 1
ATOM 607 C C . LEU A 1 87 ? -10.151 -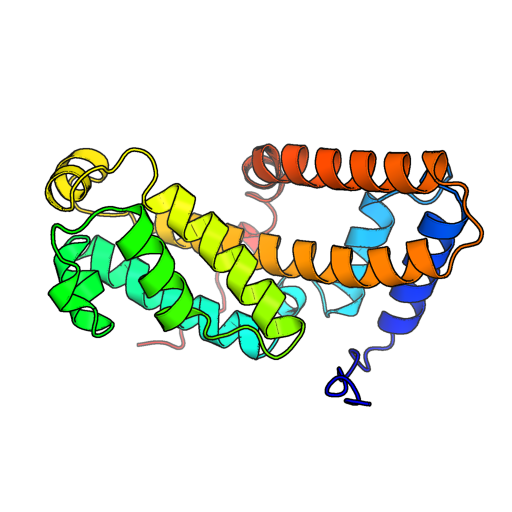10.524 16.952 1.00 95.25 87 LEU A C 1
ATOM 609 O O . LEU A 1 87 ? -9.191 -10.006 17.511 1.00 95.25 87 LEU A O 1
ATOM 613 N N . GLY A 1 88 ? -11.309 -10.719 17.591 1.00 92.06 88 GLY A N 1
ATOM 614 C CA . GLY A 1 88 ? -11.535 -10.318 18.984 1.00 92.06 88 GLY A CA 1
ATOM 615 C C . GLY A 1 88 ? -10.585 -10.976 19.991 1.00 92.06 88 GLY A C 1
ATOM 616 O O . GLY A 1 88 ? -10.267 -10.367 21.005 1.00 92.06 88 GLY A O 1
ATOM 617 N N . ASP A 1 89 ? -10.079 -12.170 19.682 1.00 92.94 89 ASP A N 1
ATOM 618 C CA . ASP A 1 89 ? -9.123 -12.892 20.531 1.00 92.94 89 ASP A CA 1
ATOM 619 C C . ASP A 1 89 ? -7.725 -12.239 20.547 1.00 92.94 8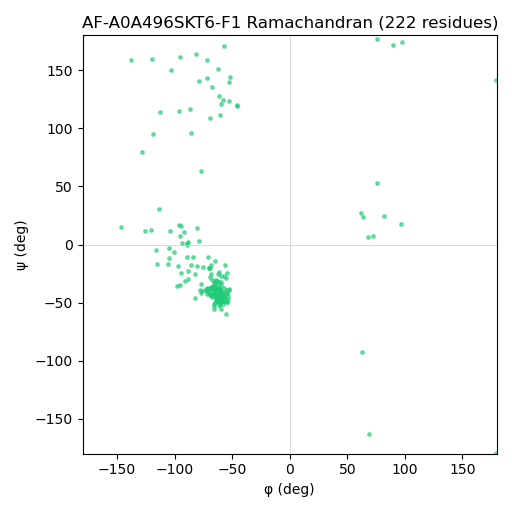9 ASP A C 1
ATOM 621 O O . ASP A 1 89 ? -6.884 -12.601 21.367 1.00 92.94 89 ASP A O 1
ATOM 625 N N . LEU A 1 90 ? -7.470 -11.273 19.652 1.00 90.50 90 LEU A N 1
ATOM 626 C CA . LEU A 1 90 ? -6.209 -10.527 19.569 1.00 90.50 90 LEU A CA 1
ATOM 627 C C . LEU A 1 90 ? -6.221 -9.206 20.347 1.00 90.50 90 LEU A C 1
ATOM 629 O O . LEU A 1 90 ? -5.233 -8.478 20.348 1.00 90.50 90 LEU A O 1
ATOM 633 N N . VAL A 1 91 ? -7.324 -8.879 21.019 1.00 88.25 91 VAL A N 1
ATOM 634 C CA . VAL A 1 91 ? -7.397 -7.700 21.890 1.00 88.25 91 VAL A CA 1
ATOM 635 C C . VAL A 1 91 ? -6.378 -7.841 23.029 1.00 88.25 91 VAL A C 1
ATOM 637 O O . VAL A 1 91 ? -6.338 -8.871 23.704 1.00 88.25 91 VAL A O 1
ATOM 640 N N . GLY A 1 92 ? -5.536 -6.819 23.214 1.00 81.94 92 GLY A N 1
ATOM 641 C CA . GLY A 1 92 ? -4.443 -6.812 24.194 1.00 81.94 92 GLY A CA 1
ATOM 642 C C . GLY A 1 92 ? -3.247 -7.715 23.853 1.00 81.94 92 GLY A C 1
ATOM 643 O O . GLY A 1 92 ? -2.368 -7.890 24.694 1.00 81.94 92 GLY A O 1
ATOM 644 N N . GLN A 1 93 ? -3.208 -8.319 22.659 1.00 85.75 93 GLN A N 1
ATOM 645 C CA . GLN A 1 93 ? -2.040 -9.067 22.183 1.00 85.75 93 GLN A CA 1
ATOM 646 C C . GLN A 1 93 ? -0.975 -8.133 21.600 1.00 85.75 93 GLN A C 1
ATOM 648 O O . GLN A 1 93 ? -1.252 -6.991 21.238 1.00 85.75 93 GLN A O 1
ATOM 653 N N . ASP A 1 94 ? 0.235 -8.668 21.446 1.00 83.25 94 ASP A N 1
ATOM 654 C CA . ASP A 1 94 ? 1.361 -7.975 20.823 1.00 83.25 94 ASP A CA 1
ATOM 655 C C . ASP A 1 94 ? 1.017 -7.414 19.426 1.00 83.25 94 ASP A C 1
ATOM 657 O O . ASP A 1 94 ? 0.348 -8.061 18.603 1.00 83.25 94 ASP A O 1
ATOM 661 N N . ILE A 1 95 ? 1.510 -6.204 19.144 1.00 80.81 95 ILE A N 1
ATOM 662 C CA . ILE A 1 95 ? 1.164 -5.453 17.936 1.00 80.81 95 ILE A CA 1
ATOM 663 C C . ILE A 1 95 ? 1.643 -6.137 16.652 1.00 80.81 95 ILE A C 1
ATOM 665 O O . ILE A 1 95 ? 0.953 -6.081 15.634 1.00 80.81 95 ILE A O 1
ATOM 669 N N . SER A 1 96 ? 2.773 -6.851 16.686 1.00 81.56 96 SER A N 1
ATOM 670 C CA . SER A 1 96 ? 3.302 -7.563 15.517 1.00 81.56 96 SER A CA 1
ATOM 671 C C . SER A 1 96 ? 2.423 -8.759 15.139 1.00 81.56 96 SER A C 1
ATOM 673 O O . SER A 1 96 ? 2.165 -9.013 13.953 1.00 81.56 96 SER A O 1
ATOM 675 N N . THR A 1 97 ? 1.886 -9.447 16.151 1.00 86.25 97 THR A N 1
ATOM 676 C CA . THR A 1 97 ? 0.926 -10.545 15.977 1.00 86.25 97 THR A CA 1
ATOM 677 C C . THR A 1 97 ? -0.398 -10.010 15.434 1.00 86.25 97 THR A C 1
ATOM 679 O O . THR A 1 97 ? -0.937 -10.542 14.459 1.00 86.25 97 THR A O 1
ATOM 682 N N . THR A 1 98 ? -0.883 -8.908 16.008 1.00 88.12 98 THR A N 1
ATOM 683 C CA . THR A 1 98 ? -2.115 -8.232 15.587 1.00 88.12 98 THR A CA 1
ATOM 684 C C . THR A 1 98 ? -2.028 -7.728 14.146 1.00 88.12 98 THR A C 1
ATOM 686 O O . THR A 1 98 ? -2.924 -8.000 13.343 1.00 88.12 98 THR A O 1
ATOM 689 N N . LEU A 1 99 ? -0.928 -7.061 13.781 1.00 86.75 99 LEU A N 1
ATOM 690 C CA . LEU A 1 99 ? -0.667 -6.578 12.424 1.00 86.75 99 LEU A CA 1
ATOM 691 C C . LEU A 1 99 ? -0.685 -7.731 11.416 1.00 86.75 99 LEU A C 1
ATOM 693 O O . LEU A 1 99 ? -1.375 -7.650 10.400 1.00 86.75 99 LEU A O 1
ATOM 697 N N . SER A 1 100 ? 0.027 -8.821 11.706 1.00 87.62 100 SER A N 1
ATOM 698 C CA . SER A 1 100 ? 0.101 -9.983 10.813 1.00 87.62 100 SER 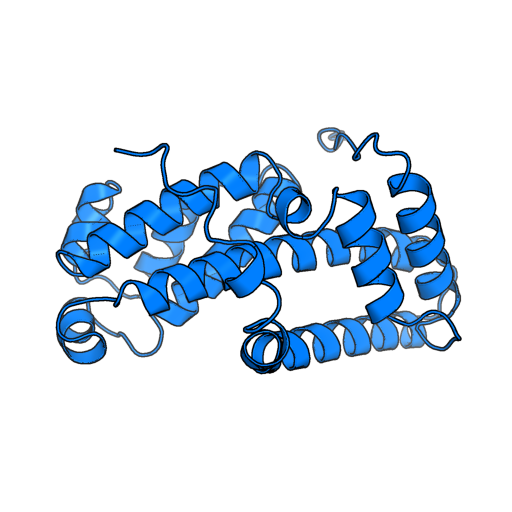A CA 1
ATOM 699 C C . SER A 1 100 ? -1.286 -10.579 10.541 1.00 87.62 100 SER A C 1
ATOM 701 O O . SER A 1 100 ? -1.670 -10.769 9.383 1.00 87.62 100 SER A O 1
ATOM 703 N N . ALA A 1 101 ? -2.080 -10.786 11.595 1.00 92.62 101 ALA A N 1
ATOM 704 C CA . ALA A 1 101 ? -3.435 -11.317 11.480 1.00 92.62 101 ALA A CA 1
ATOM 705 C C . ALA A 1 101 ? -4.399 -10.354 10.764 1.00 92.62 101 ALA A C 1
ATOM 707 O O . ALA A 1 101 ? -5.254 -10.791 9.988 1.00 92.62 101 ALA A O 1
ATOM 708 N N . LEU A 1 102 ? -4.259 -9.043 10.980 1.00 93.12 102 LEU A N 1
ATOM 709 C CA . LEU A 1 102 ? -5.035 -8.028 10.268 1.00 93.12 102 LEU A CA 1
ATOM 710 C C . LEU A 1 102 ? -4.747 -8.052 8.771 1.00 93.12 102 LEU A C 1
ATOM 712 O O . LEU A 1 102 ? -5.681 -8.073 7.968 1.00 93.12 102 LEU A O 1
ATOM 716 N N . VAL A 1 103 ? -3.474 -8.092 8.377 1.00 91.00 103 VAL A N 1
ATOM 717 C CA . VAL A 1 103 ? -3.099 -8.160 6.961 1.00 91.00 103 VAL A CA 1
ATOM 718 C C . VAL A 1 103 ? -3.667 -9.436 6.328 1.00 91.00 103 VAL A C 1
ATOM 720 O O . VAL A 1 103 ? -4.269 -9.365 5.254 1.00 91.00 103 VAL A O 1
ATOM 723 N N . ASP A 1 104 ? -3.580 -10.586 7.003 1.00 92.62 104 ASP A N 1
ATOM 724 C CA . ASP A 1 104 ? -4.195 -11.840 6.539 1.00 92.62 104 ASP A CA 1
ATOM 725 C C . ASP A 1 104 ? -5.706 -11.717 6.365 1.00 92.62 104 ASP A C 1
ATOM 727 O O . ASP A 1 104 ? -6.266 -12.142 5.350 1.00 92.62 104 ASP A O 1
ATOM 731 N N . ARG A 1 105 ? -6.379 -11.081 7.322 1.00 94.75 105 ARG A N 1
ATOM 732 C CA . ARG A 1 105 ? -7.830 -10.926 7.297 1.00 94.75 105 ARG A CA 1
ATOM 733 C C . ARG A 1 105 ? -8.305 -9.981 6.195 1.00 94.75 105 ARG A C 1
ATOM 735 O O . ARG A 1 105 ? -9.300 -10.262 5.514 1.00 94.75 105 ARG A O 1
ATOM 742 N N . LEU A 1 106 ? -7.624 -8.852 6.023 1.00 91.94 106 LEU A N 1
ATOM 743 C CA . LEU A 1 106 ? -8.040 -7.811 5.088 1.00 91.94 106 LEU A CA 1
ATOM 744 C C . LEU A 1 106 ? -7.591 -8.135 3.657 1.00 91.94 106 LEU A C 1
ATOM 746 O O . LEU A 1 106 ? -8.412 -8.068 2.735 1.00 91.94 106 LEU A O 1
ATOM 750 N N . ALA A 1 107 ? -6.339 -8.555 3.475 1.00 88.31 107 ALA A N 1
ATOM 751 C CA . ALA A 1 107 ? -5.715 -8.736 2.165 1.00 88.31 107 ALA A CA 1
ATOM 752 C C . ALA A 1 107 ? -5.567 -10.196 1.702 1.00 88.31 107 ALA A C 1
ATOM 754 O O . ALA A 1 107 ? -5.310 -10.427 0.521 1.00 88.31 107 ALA A O 1
ATOM 755 N N . GLY A 1 108 ? -5.785 -11.186 2.573 1.00 87.25 108 GLY A N 1
ATOM 756 C CA . GLY A 1 108 ? -5.657 -12.600 2.212 1.00 87.25 108 GLY A CA 1
ATOM 757 C C . GLY A 1 108 ? -4.209 -13.026 1.940 1.00 87.25 108 GLY A C 1
ATOM 758 O O . GLY A 1 108 ? -3.260 -12.340 2.318 1.00 87.25 108 GLY A O 1
ATOM 759 N N . THR A 1 109 ? -4.032 -14.178 1.285 1.00 76.75 109 THR A N 1
ATOM 760 C CA . THR A 1 109 ? -2.726 -14.858 1.167 1.00 76.75 109 THR A CA 1
ATOM 761 C C . THR A 1 109 ? -1.826 -14.359 0.032 1.00 76.75 109 THR A C 1
ATOM 763 O O . THR A 1 109 ? -0.656 -14.722 0.009 1.00 76.75 109 THR A O 1
ATOM 766 N N . GLY A 1 110 ? -2.317 -13.525 -0.894 1.00 75.75 110 GLY A N 1
ATOM 767 C CA . GLY A 1 110 ? -1.488 -12.982 -1.980 1.00 75.75 110 GLY A CA 1
ATOM 768 C C . GLY A 1 110 ? -1.199 -13.981 -3.107 1.00 75.75 110 GLY A C 1
ATOM 769 O O . GLY A 1 110 ? -0.045 -14.196 -3.461 1.00 75.75 110 GLY A O 1
ATOM 770 N N . ASN A 1 111 ? -2.228 -14.602 -3.682 1.00 76.25 111 ASN A N 1
ATOM 771 C CA . ASN A 1 111 ? -2.065 -15.645 -4.704 1.00 76.25 111 ASN A CA 1
ATOM 772 C C . ASN A 1 111 ? -1.929 -15.081 -6.126 1.00 76.25 111 ASN A C 1
ATOM 774 O O . ASN A 1 111 ? -1.502 -15.785 -7.043 1.00 76.25 111 ASN A O 1
ATOM 778 N N . THR A 1 112 ? -2.315 -13.822 -6.333 1.00 81.06 112 THR A N 1
ATOM 779 C CA . THR A 1 112 ? -2.137 -13.099 -7.599 1.00 81.06 112 THR A CA 1
ATOM 780 C C . THR A 1 112 ? -1.265 -11.865 -7.402 1.00 81.06 112 THR A C 1
ATOM 782 O O . THR A 1 112 ? -1.162 -11.342 -6.295 1.00 81.06 112 THR A O 1
ATOM 785 N N . LEU A 1 113 ? -0.673 -11.351 -8.486 1.00 75.25 113 LEU A N 1
ATOM 786 C CA . LEU A 1 113 ? 0.125 -10.121 -8.440 1.00 75.25 113 LEU A CA 1
ATOM 787 C C . LEU A 1 113 ? -0.649 -8.955 -7.806 1.00 75.25 113 LEU A C 1
ATOM 789 O O . LEU A 1 113 ? -0.125 -8.252 -6.950 1.00 75.25 113 LEU A O 1
ATOM 793 N N . ASP A 1 114 ? -1.912 -8.786 -8.199 1.00 79.38 114 ASP A N 1
ATOM 794 C CA . ASP A 1 114 ? -2.774 -7.725 -7.680 1.00 79.38 114 ASP A CA 1
ATOM 795 C C . ASP A 1 114 ? -3.078 -7.909 -6.179 1.00 79.38 114 ASP A C 1
ATOM 797 O O . ASP A 1 114 ? -3.190 -6.922 -5.454 1.00 79.38 114 ASP A O 1
ATOM 801 N N . GLU A 1 115 ? -3.178 -9.150 -5.692 1.00 83.62 115 GLU A N 1
ATOM 802 C CA . GLU A 1 115 ? -3.337 -9.441 -4.261 1.00 83.62 115 GLU A CA 1
ATOM 803 C C . GLU A 1 115 ? -2.038 -9.218 -3.477 1.00 83.62 115 GLU A C 1
ATOM 805 O O . GLU A 1 115 ? -2.091 -8.669 -2.383 1.00 83.62 115 GLU A O 1
ATOM 810 N N . ILE A 1 116 ? -0.874 -9.583 -4.028 1.00 82.50 116 ILE A N 1
ATOM 811 C CA . ILE A 1 116 ? 0.439 -9.319 -3.409 1.00 82.50 116 ILE A CA 1
ATOM 812 C C . ILE A 1 116 ? 0.649 -7.811 -3.247 1.00 82.50 116 ILE A C 1
ATOM 814 O O . ILE A 1 116 ? 1.030 -7.347 -2.173 1.00 82.50 116 ILE A O 1
ATOM 818 N N . VAL A 1 117 ? 0.354 -7.046 -4.300 1.00 82.88 117 VAL A N 1
ATOM 819 C CA . VAL A 1 117 ? 0.398 -5.579 -4.299 1.00 82.88 117 VAL A CA 1
ATOM 820 C C . VAL A 1 117 ? -0.527 -5.009 -3.224 1.00 82.88 117 VAL A C 1
ATOM 822 O O . VAL A 1 117 ? -0.093 -4.206 -2.399 1.00 82.88 117 VAL A O 1
ATOM 825 N N . ALA A 1 118 ? -1.793 -5.440 -3.202 1.00 86.19 118 ALA A N 1
ATOM 826 C CA . ALA A 1 118 ? -2.763 -4.965 -2.219 1.00 86.19 118 ALA A CA 1
ATOM 827 C C . ALA A 1 118 ? -2.352 -5.329 -0.785 1.00 86.19 118 ALA A C 1
ATOM 829 O O . ALA A 1 118 ? -2.523 -4.522 0.126 1.00 86.19 118 ALA A O 1
ATOM 830 N N . ARG A 1 119 ? -1.773 -6.518 -0.586 1.00 88.69 119 ARG A N 1
ATOM 831 C CA . ARG A 1 119 ? -1.265 -6.974 0.706 1.00 88.69 119 ARG A CA 1
ATOM 832 C C . ARG A 1 119 ? -0.118 -6.101 1.204 1.00 88.69 119 ARG A C 1
ATOM 834 O O . ARG A 1 119 ? -0.193 -5.636 2.332 1.00 88.69 119 ARG A O 1
ATOM 841 N N . ARG A 1 120 ? 0.891 -5.824 0.370 1.00 84.31 120 ARG A N 1
ATOM 842 C CA . ARG A 1 120 ? 2.014 -4.937 0.731 1.00 84.31 120 ARG A CA 1
ATOM 843 C C . ARG A 1 120 ? 1.539 -3.537 1.108 1.00 84.31 120 ARG A C 1
ATOM 845 O O . ARG A 1 120 ? 1.917 -3.029 2.157 1.00 84.31 120 ARG A O 1
ATOM 852 N N . ALA A 1 121 ? 0.665 -2.952 0.288 1.00 85.81 121 ALA A N 1
ATOM 853 C CA . ALA A 1 121 ? 0.106 -1.631 0.557 1.00 85.81 121 ALA A CA 1
ATOM 854 C C . ALA A 1 121 ? -0.703 -1.599 1.867 1.00 85.81 121 ALA A C 1
ATOM 856 O O . ALA A 1 121 ? -0.612 -0.635 2.622 1.00 85.81 121 ALA A O 1
ATOM 857 N N . ALA A 1 122 ? -1.473 -2.654 2.157 1.00 89.56 122 ALA A N 1
ATOM 858 C CA . ALA A 1 122 ? -2.207 -2.769 3.414 1.00 89.56 122 ALA A CA 1
ATOM 859 C C . ALA A 1 122 ? -1.266 -2.903 4.617 1.00 89.56 122 ALA A C 1
ATOM 861 O O . ALA A 1 122 ? -1.502 -2.241 5.622 1.00 89.56 122 ALA A O 1
ATOM 862 N N . THR A 1 123 ? -0.207 -3.715 4.517 1.00 86.94 123 THR A N 1
ATOM 863 C CA . THR A 1 123 ? 0.802 -3.855 5.578 1.00 86.94 123 THR A CA 1
ATOM 864 C C . THR A 1 123 ? 1.417 -2.511 5.935 1.00 86.94 123 THR A C 1
ATOM 866 O O . THR A 1 123 ? 1.452 -2.170 7.107 1.00 86.94 123 THR A O 1
ATOM 869 N N . GLU A 1 124 ? 1.850 -1.741 4.937 1.00 85.12 124 GLU A N 1
ATOM 870 C CA . GLU A 1 124 ? 2.474 -0.429 5.140 1.00 85.12 124 GLU A CA 1
ATOM 871 C C . GLU A 1 124 ? 1.528 0.552 5.848 1.00 85.12 124 GLU A C 1
ATOM 873 O O . GLU A 1 124 ? 1.900 1.201 6.822 1.00 85.12 124 GLU A O 1
ATOM 878 N N . VAL A 1 125 ? 0.274 0.638 5.392 1.00 88.75 125 VAL A N 1
ATOM 879 C CA . VAL A 1 125 ? -0.718 1.542 5.992 1.00 88.75 125 VAL A CA 1
ATOM 880 C C . VAL A 1 125 ? -1.087 1.112 7.410 1.00 88.75 125 VAL A C 1
ATOM 882 O O . VAL A 1 125 ? -1.194 1.954 8.295 1.00 88.75 125 VAL A O 1
ATOM 885 N N . LEU A 1 126 ? -1.277 -0.186 7.650 1.00 88.25 126 LEU A N 1
ATOM 886 C CA . LEU A 1 126 ? -1.592 -0.693 8.986 1.00 88.25 126 LEU A CA 1
ATOM 887 C C . LEU A 1 126 ? -0.408 -0.551 9.945 1.00 88.25 126 LEU A C 1
ATOM 889 O O . LEU A 1 126 ? -0.629 -0.227 11.105 1.00 88.25 126 LEU A O 1
ATOM 893 N N . ALA A 1 127 ? 0.822 -0.760 9.474 1.00 84.75 127 ALA A N 1
ATOM 894 C CA . ALA A 1 127 ? 2.022 -0.567 10.279 1.00 84.75 127 ALA A CA 1
ATOM 895 C C . ALA A 1 127 ? 2.160 0.890 10.731 1.00 84.75 127 ALA A C 1
ATOM 897 O O . ALA A 1 127 ? 2.441 1.116 11.897 1.00 84.75 127 ALA A O 1
ATOM 898 N N . GLU A 1 128 ? 1.884 1.862 9.852 1.00 85.06 128 GLU A N 1
ATOM 899 C CA . GLU A 1 128 ? 1.862 3.287 10.218 1.00 85.06 128 GLU A CA 1
ATOM 900 C C . GLU A 1 128 ? 0.762 3.602 11.243 1.00 85.06 128 GLU A C 1
ATOM 902 O O . GLU A 1 128 ? 0.971 4.348 12.194 1.00 85.06 128 GLU A O 1
ATOM 907 N N . VAL A 1 129 ? -0.435 3.040 11.061 1.00 84.25 129 VAL A N 1
ATOM 908 C CA . VAL A 1 129 ? -1.559 3.274 11.981 1.00 84.25 129 VAL A CA 1
ATOM 909 C C . VAL A 1 129 ? -1.275 2.710 13.373 1.00 84.25 129 VAL A C 1
ATOM 911 O O . VAL A 1 129 ? -1.696 3.294 14.371 1.00 84.25 129 VAL A O 1
ATOM 914 N N . LEU A 1 130 ? -0.585 1.578 13.433 1.00 80.56 130 LEU A N 1
ATOM 915 C CA . LEU A 1 130 ? -0.225 0.886 14.666 1.00 80.56 130 LEU A CA 1
ATOM 916 C C . LEU A 1 130 ? 1.187 1.255 15.152 1.00 80.56 130 LEU A C 1
ATOM 918 O O . LEU A 1 130 ? 1.701 0.641 16.084 1.00 80.56 130 LEU A O 1
ATOM 922 N N . GLU A 1 131 ? 1.830 2.237 14.519 1.00 74.00 131 GLU A N 1
ATOM 923 C CA . GLU A 1 131 ? 3.166 2.681 14.891 1.00 74.00 131 GLU A CA 1
ATOM 924 C C . GLU A 1 131 ? 3.120 3.346 16.270 1.00 74.00 131 GLU A C 1
ATOM 926 O O . GLU A 1 131 ? 2.257 4.183 16.536 1.00 74.00 131 GLU A O 1
ATOM 931 N N . ASN A 1 132 ? 4.079 3.011 17.137 1.00 65.56 132 ASN A N 1
ATOM 932 C CA . ASN A 1 132 ? 4.159 3.512 18.516 1.00 65.56 132 ASN A CA 1
ATOM 933 C C . ASN A 1 132 ? 2.964 3.118 19.404 1.00 65.56 132 ASN A C 1
ATOM 935 O O . ASN A 1 132 ? 2.645 3.830 20.353 1.00 65.56 132 ASN A O 1
ATOM 939 N N . VAL A 1 133 ? 2.317 1.994 19.090 1.00 69.00 133 VAL A N 1
ATOM 940 C CA . VAL A 1 133 ? 1.282 1.368 19.915 1.00 69.00 133 VAL A CA 1
ATOM 941 C C . VAL A 1 133 ? 1.825 0.039 20.434 1.00 69.00 133 VAL A C 1
ATOM 943 O O . VAL A 1 133 ? 2.048 -0.882 19.646 1.00 69.00 133 VAL A O 1
ATOM 946 N N . GLU A 1 134 ? 2.022 -0.087 21.744 1.00 65.31 134 GLU A N 1
ATOM 947 C CA . GLU A 1 134 ? 2.388 -1.361 22.375 1.00 65.31 134 GLU A CA 1
ATOM 948 C C . GLU A 1 134 ? 1.142 -2.146 22.807 1.00 65.31 134 GLU A C 1
ATOM 950 O O . GLU A 1 134 ? 1.133 -3.379 22.758 1.00 65.31 134 GLU A O 1
ATOM 955 N N . THR A 1 135 ? 0.065 -1.441 23.170 1.00 64.44 135 THR A N 1
ATOM 956 C CA . THR A 1 135 ? -1.199 -2.033 23.634 1.00 64.44 135 THR A CA 1
ATOM 957 C C . THR A 1 135 ? -2.433 -1.343 23.046 1.00 64.44 135 THR A C 1
ATOM 959 O O . THR A 1 135 ? -2.398 -0.189 22.629 1.00 64.44 135 THR A O 1
ATOM 962 N N . ASP A 1 136 ? -3.577 -2.029 23.028 1.00 63.16 136 ASP A N 1
ATOM 963 C CA . ASP A 1 136 ? -4.845 -1.459 22.556 1.00 63.16 136 ASP A CA 1
ATOM 964 C C . ASP A 1 136 ? -5.325 -0.262 23.394 1.00 63.16 136 ASP A C 1
ATOM 966 O O . ASP A 1 136 ? -6.016 0.606 22.862 1.00 63.16 136 ASP A O 1
ATOM 970 N N . ALA A 1 137 ? -4.919 -0.181 24.664 1.00 63.78 137 ALA A N 1
ATOM 971 C CA . ALA A 1 137 ? -5.187 0.956 25.543 1.00 63.78 137 ALA A CA 1
ATOM 972 C C . ALA A 1 137 ? -4.448 2.240 25.115 1.00 63.78 137 ALA A C 1
ATOM 974 O O . ALA A 1 137 ? -4.969 3.339 25.297 1.00 63.78 137 ALA A O 1
ATOM 975 N N . GLU A 1 138 ? -3.270 2.117 24.497 1.00 66.12 138 GLU A N 1
ATOM 976 C CA . GLU A 1 138 ? -2.479 3.260 24.020 1.00 66.12 138 GLU A CA 1
ATOM 977 C C . GLU A 1 138 ? -3.047 3.879 22.737 1.00 66.12 138 GLU A C 1
ATOM 979 O O . GLU A 1 138 ? -2.783 5.043 22.450 1.00 66.12 138 GLU A O 1
ATOM 984 N N . ILE A 1 139 ? -3.885 3.155 21.984 1.00 63.28 139 ILE A N 1
ATOM 985 C CA . ILE A 1 139 ? -4.594 3.694 20.805 1.00 63.28 139 ILE A CA 1
ATOM 986 C C . ILE A 1 139 ? -5.535 4.831 21.211 1.00 63.28 139 ILE A C 1
ATOM 988 O O . ILE A 1 139 ? -5.609 5.839 20.505 1.00 63.28 139 ILE A O 1
ATOM 992 N N . ASP A 1 140 ? -6.246 4.684 22.331 1.00 61.59 140 ASP A N 1
ATOM 993 C CA . ASP A 1 140 ? -7.161 5.714 22.835 1.00 61.59 140 ASP A CA 1
ATOM 994 C C . ASP A 1 140 ? -6.386 6.945 23.335 1.00 61.59 140 ASP A C 1
ATOM 996 O O . ASP A 1 140 ? -6.872 8.071 23.235 1.00 61.59 140 ASP A O 1
ATOM 1000 N N . GLU A 1 141 ? -5.147 6.763 23.798 1.00 64.62 141 GLU A N 1
ATOM 1001 C CA . GLU A 1 141 ? -4.245 7.856 24.176 1.00 64.62 141 GLU A CA 1
ATOM 1002 C C . GLU A 1 141 ? -3.620 8.542 22.945 1.00 64.62 141 GLU A C 1
ATOM 1004 O O . GLU A 1 141 ? -3.582 9.772 22.871 1.00 64.62 141 GLU A O 1
ATOM 1009 N N . LEU A 1 142 ? -3.203 7.762 21.940 1.00 66.50 142 LEU A N 1
ATOM 1010 C CA . LEU A 1 142 ? -2.557 8.229 20.708 1.00 66.50 142 LEU A CA 1
ATOM 1011 C C . LEU A 1 142 ? -3.532 8.951 19.769 1.00 66.50 142 LEU A C 1
ATOM 1013 O O . LEU A 1 142 ? -3.205 9.990 19.193 1.00 66.50 142 LEU A O 1
ATOM 1017 N N . TYR A 1 143 ? -4.739 8.410 19.610 1.00 67.81 143 TYR A N 1
ATOM 1018 C CA . TYR A 1 143 ? -5.756 8.944 18.705 1.00 67.81 143 TYR A CA 1
ATOM 1019 C C . TYR A 1 143 ? -6.887 9.683 19.432 1.00 67.81 143 TYR A C 1
ATOM 1021 O O . TYR A 1 143 ? -7.757 10.268 18.782 1.00 67.81 143 TYR A O 1
ATOM 1029 N N . GLY A 1 144 ? -6.887 9.717 20.767 1.00 63.62 144 GLY A N 1
ATOM 1030 C CA . GLY A 1 144 ? -7.858 10.454 21.574 1.00 63.62 144 GLY A CA 1
ATOM 1031 C C . GLY A 1 144 ? -9.291 9.944 21.391 1.00 63.62 144 GLY A C 1
ATOM 1032 O O . GLY A 1 144 ? -9.748 9.043 22.078 1.00 63.62 144 GLY A O 1
ATOM 1033 N N . ARG A 1 145 ? -10.040 10.550 20.459 1.00 57.66 145 ARG A N 1
ATOM 1034 C CA . ARG A 1 145 ? -11.419 10.147 20.101 1.00 57.66 145 ARG A CA 1
ATOM 1035 C C . ARG A 1 145 ? -11.473 9.229 18.871 1.00 57.66 145 ARG A C 1
ATOM 1037 O O . ARG A 1 145 ? -12.531 9.116 18.260 1.00 57.66 145 ARG A O 1
ATOM 1044 N N . GLY A 1 146 ? -10.340 8.635 18.496 1.00 64.00 146 GLY A N 1
ATOM 1045 C CA . GLY A 1 146 ? -10.172 7.805 17.304 1.00 64.00 146 GLY A CA 1
ATOM 1046 C C . GLY A 1 146 ? -9.583 8.560 16.107 1.00 64.00 146 GLY A C 1
ATOM 1047 O O . GLY A 1 146 ? -9.379 9.774 16.134 1.00 64.00 146 GLY A O 1
ATOM 1048 N N . LEU A 1 147 ? -9.301 7.830 15.022 1.00 75.19 147 LEU A N 1
ATOM 1049 C CA . LEU A 1 147 ? -8.827 8.424 13.768 1.00 75.19 147 LEU A CA 1
ATOM 1050 C C . LEU A 1 147 ? -9.858 9.421 13.219 1.00 75.19 147 LEU A C 1
ATOM 1052 O O . LEU A 1 147 ? -10.988 9.041 12.910 1.00 75.19 147 LEU A O 1
ATOM 1056 N N . GLY A 1 148 ? -9.474 10.686 13.053 1.00 81.62 148 GLY A N 1
ATOM 1057 C CA . GLY A 1 148 ? -10.314 11.671 12.369 1.00 81.62 148 GLY A CA 1
ATOM 1058 C C . GLY A 1 148 ? -10.573 11.281 10.909 1.00 81.62 148 GLY A C 1
ATOM 1059 O O . GLY A 1 148 ? -9.732 10.641 10.278 1.00 81.62 148 GLY A O 1
ATOM 1060 N N . GLN A 1 149 ? -11.719 11.691 10.356 1.00 82.94 149 GLN A N 1
ATOM 1061 C CA . GLN A 1 149 ? -12.099 11.376 8.971 1.00 82.94 149 GLN A CA 1
ATOM 1062 C C . GLN A 1 149 ? -11.023 11.791 7.955 1.00 82.94 149 GLN A C 1
ATOM 1064 O O . GLN A 1 149 ? -10.711 11.011 7.062 1.00 82.94 149 GLN A O 1
ATOM 1069 N N . GLU A 1 150 ? -10.417 12.969 8.132 1.00 83.31 150 GLU A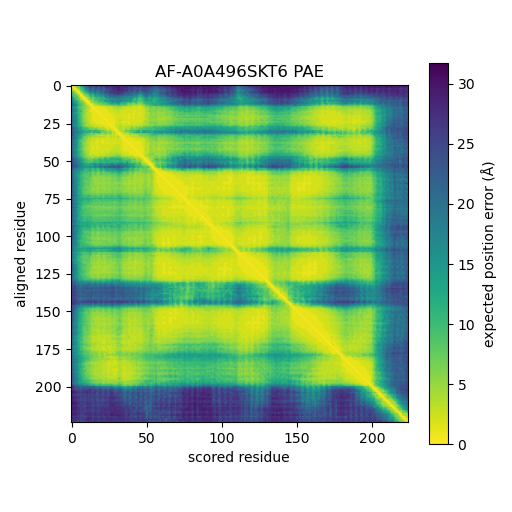 N 1
ATOM 1070 C CA . GLU A 1 150 ? -9.319 13.454 7.284 1.00 83.31 150 GLU A CA 1
ATOM 1071 C C . GLU A 1 150 ? -8.156 12.450 7.256 1.00 83.31 150 GLU A C 1
ATOM 1073 O O . GLU A 1 150 ? -7.742 12.023 6.185 1.00 83.31 150 GLU A O 1
ATOM 1078 N N . ARG A 1 151 ? -7.722 11.936 8.416 1.00 85.06 151 ARG A N 1
ATOM 1079 C CA . ARG A 1 151 ? -6.651 10.929 8.480 1.00 85.06 151 ARG A CA 1
ATOM 1080 C C . ARG A 1 151 ? -7.046 9.612 7.806 1.00 85.06 151 ARG A C 1
ATOM 1082 O O . ARG A 1 151 ? -6.203 8.974 7.187 1.00 85.06 151 ARG A O 1
ATOM 1089 N N . ILE A 1 152 ? -8.305 9.183 7.909 1.00 87.19 152 ILE A N 1
ATOM 1090 C CA . ILE A 1 152 ? -8.777 7.968 7.219 1.00 87.19 152 ILE A CA 1
ATOM 1091 C C . ILE A 1 152 ? -8.703 8.153 5.700 1.00 87.19 152 ILE A C 1
ATOM 1093 O O . ILE A 1 152 ? -8.236 7.255 5.000 1.00 87.19 152 ILE A O 1
ATOM 1097 N N . GLU A 1 153 ? -9.148 9.304 5.193 1.00 83.50 153 GLU A N 1
ATOM 1098 C CA . GLU A 1 153 ? -9.066 9.639 3.768 1.00 83.50 153 GLU A CA 1
ATOM 1099 C C . GLU A 1 153 ? -7.606 9.639 3.294 1.00 83.50 153 GLU A C 1
ATOM 1101 O O . GLU A 1 153 ? -7.287 8.974 2.309 1.00 83.50 153 GLU A O 1
ATOM 1106 N N . GLU A 1 154 ? -6.700 10.256 4.054 1.00 83.88 154 GLU A N 1
ATOM 1107 C CA . GLU A 1 154 ? -5.259 10.269 3.770 1.00 83.88 154 GLU A CA 1
ATOM 1108 C C . GLU A 1 154 ? -4.644 8.860 3.732 1.00 83.88 154 GLU A C 1
ATOM 1110 O O . GLU A 1 154 ? -3.880 8.533 2.822 1.00 83.88 154 GLU A O 1
ATOM 1115 N N . LEU A 1 155 ? -5.000 7.990 4.683 1.00 86.44 155 LEU A N 1
ATOM 1116 C CA . LEU A 1 155 ? -4.514 6.605 4.736 1.00 86.44 155 LEU A CA 1
ATOM 1117 C C . LEU A 1 155 ? -5.029 5.770 3.554 1.00 86.44 155 LEU A C 1
ATOM 1119 O O . LEU A 1 155 ? -4.297 4.938 3.011 1.00 86.44 155 LEU A O 1
ATOM 1123 N N . LEU A 1 156 ? -6.271 5.996 3.117 1.00 84.81 156 LEU A N 1
ATOM 1124 C CA . LEU A 1 156 ? -6.834 5.329 1.940 1.00 84.81 156 LEU A CA 1
ATOM 1125 C C . LEU A 1 156 ? -6.215 5.850 0.636 1.00 84.81 156 LEU A C 1
ATOM 1127 O O . LEU A 1 156 ? -5.930 5.058 -0.266 1.00 84.81 156 LEU A O 1
ATOM 1131 N N . GLU A 1 157 ? -5.944 7.150 0.537 1.00 80.38 157 GLU A N 1
ATOM 1132 C CA . GLU A 1 157 ? -5.183 7.725 -0.575 1.00 80.38 157 GLU A CA 1
ATOM 1133 C C . GLU A 1 157 ? -3.753 7.164 -0.626 1.00 80.38 157 GLU A C 1
ATOM 1135 O O . GLU A 1 157 ? -3.266 6.802 -1.708 1.00 80.38 157 GLU A O 1
ATOM 1140 N N . LYS A 1 158 ? -3.101 7.008 0.536 1.00 81.88 158 LYS A N 1
ATOM 1141 C CA . LYS A 1 158 ? -1.790 6.355 0.656 1.00 81.88 158 LYS A CA 1
ATOM 1142 C C . LYS A 1 158 ? -1.860 4.905 0.180 1.00 81.88 158 LYS A C 1
ATOM 1144 O O . LYS A 1 158 ? -1.071 4.519 -0.680 1.00 81.88 158 LYS A O 1
ATOM 1149 N N . PHE A 1 159 ? -2.835 4.125 0.652 1.00 85.31 159 PHE A N 1
ATOM 1150 C CA . PHE A 1 159 ? -3.045 2.734 0.229 1.00 85.31 159 PHE A CA 1
ATOM 1151 C C . PHE A 1 159 ? -3.157 2.598 -1.298 1.00 85.31 159 PHE A C 1
ATOM 1153 O O . PHE A 1 159 ? -2.533 1.730 -1.919 1.00 85.31 159 PHE A O 1
ATOM 1160 N N . VAL A 1 160 ? -3.956 3.467 -1.918 1.00 80.19 160 VAL A N 1
ATOM 1161 C CA . VAL A 1 160 ? -4.156 3.481 -3.369 1.00 80.19 160 VAL A CA 1
ATOM 1162 C C . VAL A 1 160 ? -2.856 3.818 -4.099 1.00 80.19 160 VAL A C 1
ATOM 1164 O O . VAL A 1 160 ? -2.486 3.137 -5.060 1.00 80.19 160 VAL A O 1
ATOM 1167 N N . SER A 1 161 ? -2.146 4.843 -3.633 1.00 76.31 161 SER A N 1
ATOM 1168 C CA . SER A 1 161 ? -0.885 5.290 -4.229 1.00 76.31 161 SER A CA 1
ATOM 1169 C C . SER A 1 161 ? 0.182 4.196 -4.164 1.00 76.31 161 SER A C 1
ATOM 1171 O O . SER A 1 161 ? 0.782 3.863 -5.188 1.00 76.31 161 SER A O 1
ATOM 1173 N N . LEU A 1 162 ? 0.333 3.567 -2.995 1.00 77.38 162 LEU A N 1
ATOM 1174 C CA . LEU A 1 162 ? 1.197 2.407 -2.774 1.00 77.38 162 LEU A CA 1
ATOM 1175 C C . LEU A 1 162 ? 0.856 1.253 -3.714 1.00 77.38 162 LEU A C 1
ATOM 1177 O O . LEU A 1 162 ? 1.741 0.673 -4.333 1.00 77.38 162 LEU A O 1
ATOM 1181 N N . SER A 1 163 ? -0.434 0.948 -3.875 1.00 79.81 163 SER A N 1
ATOM 1182 C CA . SER A 1 163 ? -0.883 -0.141 -4.747 1.00 79.81 163 SER A CA 1
ATOM 1183 C C . SER A 1 163 ? -0.509 0.103 -6.215 1.00 79.81 163 SER A C 1
ATOM 1185 O O . SER A 1 163 ? -0.066 -0.808 -6.915 1.00 79.81 163 SER A O 1
ATOM 1187 N N . ILE A 1 164 ? -0.663 1.335 -6.709 1.00 77.81 164 ILE A N 1
ATOM 1188 C CA . ILE A 1 164 ? -0.242 1.696 -8.073 1.00 77.81 164 ILE A CA 1
ATOM 1189 C C . ILE A 1 164 ? 1.270 1.547 -8.210 1.00 77.81 164 ILE A C 1
ATOM 1191 O O . ILE A 1 164 ? 1.750 1.019 -9.218 1.00 77.81 164 ILE A O 1
ATOM 1195 N N . TYR A 1 165 ? 1.996 2.023 -7.203 1.00 75.12 165 TYR A N 1
ATOM 1196 C CA . TYR A 1 165 ? 3.442 2.055 -7.200 1.00 75.12 1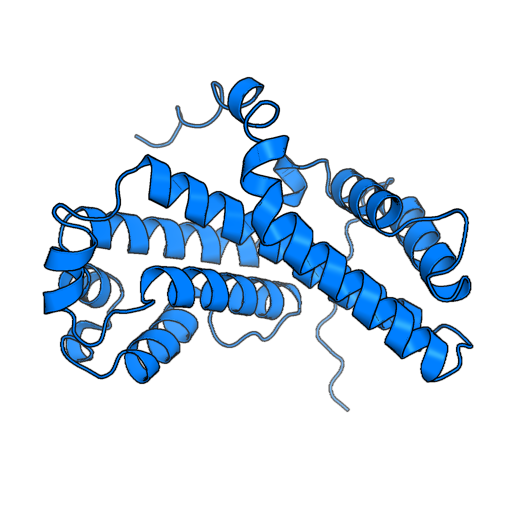65 TYR A CA 1
ATOM 1197 C C . TYR A 1 165 ? 4.050 0.649 -7.195 1.00 75.12 165 TYR A C 1
ATOM 1199 O O . TYR A 1 165 ? 4.768 0.288 -8.125 1.00 75.12 165 TYR A O 1
ATOM 1207 N N . GLU A 1 166 ? 3.686 -0.181 -6.218 1.00 75.88 166 GLU A N 1
ATOM 1208 C CA . GLU A 1 166 ? 4.128 -1.575 -6.105 1.00 75.88 166 GLU A CA 1
ATOM 1209 C C . GLU A 1 166 ? 3.830 -2.356 -7.386 1.00 75.88 166 GLU A C 1
ATOM 1211 O O . GLU A 1 166 ? 4.678 -3.085 -7.897 1.00 75.88 166 GLU A O 1
ATOM 1216 N N . ARG A 1 167 ? 2.649 -2.154 -7.982 1.00 79.69 167 ARG A N 1
ATOM 1217 C CA . ARG A 1 167 ? 2.306 -2.812 -9.245 1.00 79.69 167 ARG A CA 1
ATOM 1218 C C . ARG A 1 167 ? 3.180 -2.346 -10.405 1.00 79.69 167 ARG A C 1
ATOM 1220 O O . ARG A 1 167 ? 3.554 -3.164 -11.246 1.00 79.69 167 ARG A O 1
ATOM 1227 N N . LEU A 1 168 ? 3.494 -1.050 -10.480 1.00 79.31 168 LEU A N 1
ATOM 1228 C CA . LEU A 1 168 ? 4.441 -0.563 -11.477 1.00 79.31 168 LEU A CA 1
ATOM 1229 C C . LEU A 1 168 ? 5.807 -1.215 -11.276 1.00 79.31 168 LEU A C 1
ATOM 1231 O O . LEU A 1 168 ? 6.395 -1.647 -12.263 1.00 79.31 168 LEU A O 1
ATOM 1235 N N . LEU A 1 169 ? 6.299 -1.288 -10.037 1.00 74.25 169 LEU A N 1
ATOM 1236 C CA . LEU A 1 169 ? 7.612 -1.862 -9.756 1.00 74.25 169 LEU A CA 1
ATOM 1237 C C . LEU A 1 169 ? 7.734 -3.295 -10.214 1.00 74.25 169 LEU A C 1
ATOM 1239 O O . LEU A 1 169 ? 8.743 -3.647 -10.806 1.00 74.25 169 LEU A O 1
ATOM 1243 N N . GLN A 1 170 ? 6.699 -4.098 -9.998 1.00 75.75 170 GLN A N 1
ATOM 1244 C CA . GLN A 1 170 ? 6.685 -5.477 -10.471 1.00 75.75 170 GLN A CA 1
ATOM 1245 C C . GLN A 1 170 ? 6.808 -5.528 -11.999 1.00 75.75 170 GLN A C 1
ATOM 1247 O O . GLN A 1 170 ? 7.671 -6.211 -12.538 1.00 75.75 170 GLN A O 1
ATOM 1252 N N . HIS A 1 171 ? 6.023 -4.711 -12.708 1.00 80.06 171 HIS A N 1
ATOM 1253 C CA . HIS A 1 171 ? 6.123 -4.622 -14.164 1.00 80.06 171 HIS A CA 1
ATOM 1254 C C . HIS A 1 171 ? 7.453 -4.065 -14.658 1.00 80.06 171 HIS A C 1
ATOM 1256 O O . HIS A 1 171 ? 7.868 -4.404 -15.762 1.00 80.06 171 HIS A O 1
ATOM 1262 N N . LEU A 1 172 ? 8.087 -3.180 -13.893 1.00 78.56 172 LEU A N 1
ATOM 1263 C CA . LEU A 1 172 ? 9.371 -2.603 -14.247 1.00 78.56 172 LEU A CA 1
ATOM 1264 C C . LEU A 1 172 ? 10.517 -3.581 -13.970 1.00 78.56 172 LEU A C 1
ATOM 1266 O O . LEU A 1 172 ? 11.399 -3.693 -14.814 1.00 78.56 172 LEU A O 1
ATOM 1270 N N . GLY A 1 173 ? 10.451 -4.331 -12.867 1.00 71.69 173 GLY A N 1
ATOM 1271 C CA . GLY A 1 173 ? 11.360 -5.424 -12.521 1.00 71.69 173 GLY A CA 1
ATOM 1272 C C . GLY A 1 173 ? 11.438 -6.459 -13.636 1.00 71.69 173 GLY A C 1
ATOM 1273 O O . GLY A 1 173 ? 12.527 -6.704 -14.144 1.00 71.69 173 GLY A O 1
ATOM 1274 N N . ASP A 1 174 ? 10.285 -6.916 -14.142 1.00 76.62 174 ASP A N 1
ATOM 1275 C CA . ASP A 1 174 ? 10.226 -7.817 -15.305 1.00 76.62 174 ASP A CA 1
ATOM 1276 C C . ASP A 1 174 ? 11.022 -7.259 -16.507 1.00 76.62 174 ASP A C 1
ATOM 1278 O O . ASP A 1 174 ? 11.707 -7.990 -17.217 1.00 76.62 174 ASP A O 1
ATOM 1282 N N . ARG A 1 175 ? 10.968 -5.938 -16.750 1.00 81.69 175 ARG A N 1
ATOM 1283 C CA . ARG A 1 175 ? 11.698 -5.301 -17.867 1.00 81.69 175 ARG A CA 1
ATOM 1284 C C . ARG A 1 175 ? 13.177 -5.116 -17.602 1.00 81.69 175 ARG A C 1
ATOM 1286 O O . ARG A 1 175 ? 13.948 -5.148 -18.554 1.00 81.69 175 ARG A O 1
ATOM 1293 N N . ILE A 1 176 ? 13.552 -4.851 -16.359 1.00 76.88 176 ILE A N 1
ATOM 1294 C CA . ILE A 1 176 ? 14.951 -4.752 -15.944 1.00 76.88 176 ILE A CA 1
ATOM 1295 C C . ILE A 1 176 ? 15.609 -6.127 -16.068 1.00 76.88 176 ILE A C 1
ATOM 1297 O O . ILE A 1 176 ? 16.758 -6.215 -16.497 1.00 76.88 176 ILE A O 1
ATOM 1301 N N . ASP A 1 177 ? 14.875 -7.194 -15.756 1.00 73.75 177 ASP A N 1
ATOM 1302 C CA . ASP A 1 177 ? 15.359 -8.562 -15.894 1.00 73.75 177 ASP A CA 1
ATOM 1303 C C . ASP A 1 177 ? 15.498 -9.019 -17.340 1.00 73.75 177 ASP A C 1
ATOM 1305 O O . ASP A 1 177 ? 16.507 -9.644 -17.671 1.00 73.75 177 ASP A O 1
ATOM 1309 N N . ASP A 1 178 ? 14.570 -8.619 -18.209 1.00 78.38 178 ASP A N 1
ATOM 1310 C CA . ASP A 1 178 ? 14.667 -8.848 -19.654 1.00 78.38 178 ASP A CA 1
ATOM 1311 C C . ASP A 1 178 ? 15.763 -8.000 -20.334 1.00 78.38 178 ASP A C 1
ATOM 1313 O O . ASP A 1 178 ? 16.198 -8.306 -21.450 1.00 78.38 178 ASP A O 1
ATOM 1317 N N . ALA A 1 179 ? 16.197 -6.903 -19.708 1.00 79.25 179 ALA A N 1
ATOM 1318 C CA . ALA A 1 179 ? 17.188 -6.001 -20.278 1.00 79.25 179 ALA A CA 1
ATOM 1319 C C . ALA A 1 179 ? 18.612 -6.562 -20.129 1.00 79.25 179 ALA A C 1
ATOM 1321 O O . ALA A 1 179 ? 19.004 -7.101 -19.094 1.00 79.25 179 ALA A O 1
ATOM 1322 N N . SER A 1 180 ? 19.434 -6.384 -21.167 1.00 84.94 180 SER A N 1
ATOM 1323 C CA . SER A 1 180 ? 20.855 -6.763 -21.156 1.00 84.94 180 SER A CA 1
ATOM 1324 C C . SER A 1 180 ? 21.701 -5.750 -20.371 1.00 84.94 180 SER A C 1
ATOM 1326 O O . SER A 1 180 ? 22.541 -5.062 -20.945 1.00 84.94 180 SER A O 1
ATOM 1328 N N . LEU A 1 181 ? 21.436 -5.634 -19.068 1.00 79.94 181 LEU A N 1
ATOM 1329 C CA . LEU A 1 181 ? 22.090 -4.711 -18.139 1.00 79.94 181 LEU A CA 1
ATOM 1330 C C . LEU A 1 181 ? 23.112 -5.428 -17.257 1.00 79.94 181 LEU A C 1
ATOM 1332 O O . LEU A 1 181 ? 22.949 -6.593 -16.891 1.00 79.94 181 LEU A O 1
ATOM 1336 N N . THR A 1 182 ? 24.142 -4.696 -16.850 1.00 82.88 182 THR A N 1
ATOM 1337 C CA . THR A 1 182 ? 25.064 -5.116 -15.792 1.00 82.88 182 THR A CA 1
ATOM 1338 C C . THR A 1 182 ? 24.389 -5.064 -14.417 1.00 82.88 182 THR A C 1
ATOM 1340 O O . THR A 1 182 ? 23.432 -4.318 -14.200 1.00 82.88 182 THR A O 1
ATOM 1343 N N . THR A 1 183 ? 24.922 -5.803 -13.438 1.00 76.19 183 THR A N 1
ATOM 1344 C CA . THR A 1 183 ? 24.433 -5.766 -12.045 1.00 76.19 183 THR A CA 1
ATOM 1345 C C . THR A 1 183 ? 24.425 -4.348 -11.466 1.00 76.19 183 THR A C 1
ATOM 1347 O O . THR A 1 183 ? 23.475 -3.968 -10.790 1.00 76.19 183 THR A O 1
ATOM 1350 N N . ALA A 1 184 ? 25.446 -3.542 -11.775 1.00 76.25 184 ALA A N 1
ATOM 1351 C CA . ALA A 1 184 ? 25.545 -2.163 -11.299 1.00 76.25 184 ALA A CA 1
ATOM 1352 C C . ALA A 1 184 ? 24.446 -1.253 -11.880 1.00 76.25 184 ALA A C 1
ATOM 1354 O O . ALA A 1 184 ? 23.946 -0.367 -11.192 1.00 76.25 184 ALA A O 1
ATOM 1355 N N . GLU A 1 185 ? 24.048 -1.468 -13.136 1.00 79.44 185 GLU A N 1
ATOM 1356 C CA . GLU A 1 185 ? 22.953 -0.717 -13.762 1.00 79.44 185 GLU A CA 1
ATOM 1357 C C . GLU A 1 185 ? 21.592 -1.116 -13.191 1.00 79.44 185 GLU A C 1
ATOM 1359 O O . GLU A 1 185 ? 20.770 -0.239 -12.928 1.00 79.44 185 GLU A O 1
ATOM 1364 N N . LYS A 1 186 ? 21.368 -2.413 -12.940 1.00 72.62 186 LYS A N 1
ATOM 1365 C CA . LYS A 1 186 ? 20.151 -2.887 -12.265 1.00 72.62 186 LYS A CA 1
ATOM 1366 C C . LYS A 1 186 ? 20.021 -2.284 -10.865 1.00 72.62 186 LYS A C 1
ATOM 1368 O O . LYS A 1 186 ? 18.995 -1.681 -10.565 1.00 72.62 186 LYS A O 1
ATOM 1373 N N . GLN A 1 187 ? 21.088 -2.346 -10.065 1.00 70.00 187 GLN A N 1
ATOM 1374 C CA . GLN A 1 187 ? 21.111 -1.771 -8.718 1.00 70.00 187 GLN A CA 1
ATOM 1375 C C . GLN A 1 187 ? 20.844 -0.258 -8.733 1.00 70.00 187 GLN A C 1
ATOM 1377 O O . GLN A 1 187 ? 20.054 0.237 -7.937 1.00 70.00 187 GLN A O 1
ATOM 1382 N N . ARG A 1 188 ? 21.431 0.486 -9.679 1.00 80.50 188 ARG A N 1
ATOM 1383 C CA . ARG A 1 188 ? 21.152 1.922 -9.831 1.00 80.50 188 ARG A CA 1
ATOM 1384 C C . ARG A 1 188 ? 19.675 2.200 -10.108 1.00 80.50 188 ARG A C 1
ATOM 1386 O O . ARG A 1 188 ? 19.121 3.150 -9.562 1.00 80.50 188 ARG A O 1
ATOM 1393 N N . ILE A 1 189 ? 19.045 1.419 -10.987 1.00 74.19 189 ILE A N 1
ATOM 1394 C CA . ILE A 1 189 ? 17.616 1.580 -11.270 1.00 74.19 189 ILE A CA 1
ATOM 1395 C C . ILE A 1 189 ? 16.791 1.299 -10.008 1.00 74.19 189 ILE A C 1
ATOM 1397 O O . ILE A 1 189 ? 15.868 2.057 -9.713 1.00 74.19 189 ILE A O 1
ATOM 1401 N N . GLU A 1 190 ? 17.126 0.248 -9.258 1.00 68.00 190 GLU A N 1
ATOM 1402 C CA . GLU A 1 190 ? 16.474 -0.074 -7.983 1.00 68.00 190 GLU A CA 1
ATOM 1403 C C . GLU A 1 190 ? 16.619 1.057 -6.952 1.00 68.00 190 GLU A C 1
ATOM 1405 O O . GLU A 1 190 ? 15.647 1.394 -6.276 1.00 68.00 190 GLU A O 1
ATOM 1410 N N . GLU A 1 191 ? 17.793 1.687 -6.867 1.00 71.81 191 GLU A N 1
ATOM 1411 C CA . GLU A 1 191 ? 18.040 2.860 -6.019 1.00 71.81 191 GLU A CA 1
ATOM 1412 C C . GLU A 1 191 ? 17.195 4.065 -6.462 1.00 71.81 191 GLU A C 1
ATOM 1414 O O . GLU A 1 191 ? 16.489 4.642 -5.644 1.00 71.81 191 GLU A O 1
ATOM 1419 N N . GLN A 1 192 ? 17.149 4.393 -7.760 1.00 76.00 192 GLN A N 1
ATOM 1420 C CA . GLN A 1 192 ? 16.297 5.482 -8.270 1.00 76.00 192 GLN A CA 1
ATOM 1421 C C . GLN A 1 192 ? 14.807 5.248 -8.007 1.00 76.00 192 GLN A C 1
ATOM 1423 O O . GLN A 1 192 ? 14.054 6.185 -7.736 1.00 76.00 192 GLN A O 1
ATOM 1428 N N . ILE A 1 193 ? 14.374 3.994 -8.134 1.00 71.19 193 ILE A N 1
ATOM 1429 C CA . ILE A 1 193 ? 13.029 3.550 -7.793 1.00 71.19 193 ILE A CA 1
ATOM 1430 C C . ILE A 1 193 ? 12.761 3.830 -6.316 1.00 71.19 193 ILE A C 1
ATOM 1432 O O . ILE A 1 193 ? 11.818 4.556 -6.009 1.00 71.19 193 ILE A O 1
ATOM 1436 N N . ARG A 1 194 ? 13.618 3.328 -5.423 1.00 64.62 194 ARG A N 1
ATOM 1437 C CA . ARG A 1 194 ? 13.505 3.514 -3.973 1.00 64.62 194 ARG A CA 1
ATOM 1438 C C . ARG A 1 194 ? 13.484 4.992 -3.590 1.00 64.62 194 ARG A C 1
ATOM 1440 O O . ARG A 1 194 ? 12.563 5.417 -2.904 1.00 64.62 194 ARG A O 1
ATOM 1447 N N . ASP A 1 195 ? 14.412 5.789 -4.104 1.00 71.50 195 ASP A N 1
ATOM 1448 C CA . ASP A 1 195 ? 14.464 7.228 -3.841 1.00 71.50 195 ASP A CA 1
ATOM 1449 C C . ASP A 1 195 ? 13.171 7.918 -4.280 1.00 71.50 195 ASP A C 1
ATOM 1451 O O . ASP A 1 195 ? 12.636 8.777 -3.581 1.00 71.50 195 ASP A O 1
ATOM 1455 N N . PHE A 1 196 ? 12.622 7.524 -5.431 1.00 71.50 196 PHE A N 1
ATOM 1456 C CA . PHE A 1 196 ? 11.356 8.060 -5.907 1.00 71.50 196 PHE A CA 1
ATOM 1457 C C . PHE A 1 196 ? 10.179 7.636 -5.018 1.00 71.50 196 PHE A C 1
ATOM 1459 O O . PHE A 1 196 ? 9.297 8.466 -4.799 1.00 71.50 196 PHE A O 1
ATOM 1466 N N . VAL A 1 197 ? 10.150 6.402 -4.491 1.00 64.62 197 VAL A N 1
ATOM 1467 C CA . VAL A 1 197 ? 9.184 5.978 -3.453 1.00 64.62 197 VAL A CA 1
ATOM 1468 C C . VAL A 1 197 ? 9.280 6.903 -2.269 1.00 64.62 197 VAL A C 1
ATOM 1470 O O . VAL A 1 197 ? 8.309 7.563 -1.937 1.00 64.62 197 VAL A O 1
ATOM 1473 N N . GLU A 1 198 ? 10.450 6.976 -1.651 1.00 62.16 198 GLU A N 1
ATOM 1474 C CA . GLU A 1 198 ? 10.650 7.644 -0.371 1.00 62.16 198 GLU A CA 1
ATOM 1475 C C . GLU A 1 198 ? 10.365 9.145 -0.487 1.00 62.16 198 GLU A C 1
ATOM 1477 O O . GLU A 1 198 ? 9.619 9.716 0.315 1.00 62.16 198 GLU A O 1
ATOM 1482 N N . GLN A 1 199 ? 10.849 9.776 -1.561 1.00 64.38 199 GLN A N 1
ATOM 1483 C CA . GLN A 1 199 ? 10.571 11.180 -1.845 1.00 64.38 199 GLN A CA 1
ATOM 1484 C C . GLN A 1 199 ? 9.084 11.416 -2.084 1.00 64.38 199 GLN A C 1
ATOM 1486 O O . GLN A 1 199 ? 8.544 12.384 -1.553 1.00 64.38 199 GLN A O 1
ATOM 1491 N N . ASN A 1 200 ? 8.390 10.561 -2.840 1.00 60.56 200 ASN A N 1
ATOM 1492 C CA . ASN A 1 200 ? 6.957 10.732 -3.087 1.00 60.56 200 ASN A CA 1
ATOM 1493 C C . ASN A 1 200 ? 6.085 10.226 -1.930 1.00 60.56 200 ASN A C 1
ATOM 1495 O O . ASN A 1 200 ? 4.967 10.689 -1.800 1.00 60.56 200 ASN A O 1
ATOM 1499 N N . HIS A 1 201 ? 6.565 9.385 -1.023 1.00 50.75 201 HIS A N 1
ATOM 1500 C CA . HIS A 1 201 ? 5.841 9.026 0.198 1.00 50.75 201 HIS A CA 1
ATOM 1501 C C . HIS A 1 201 ? 5.819 10.206 1.175 1.00 50.75 201 HIS A C 1
ATOM 1503 O O . HIS A 1 201 ? 4.785 10.485 1.774 1.00 50.75 201 HIS A O 1
ATOM 1509 N N . ALA A 1 202 ? 6.913 10.973 1.253 1.00 37.78 202 ALA A N 1
ATOM 1510 C CA . ALA A 1 202 ? 6.980 12.196 2.052 1.00 37.78 202 ALA A CA 1
ATOM 1511 C C . ALA A 1 202 ? 6.386 13.442 1.349 1.00 37.78 202 ALA A C 1
ATOM 1513 O O . ALA A 1 202 ? 5.968 14.394 2.013 1.00 37.78 202 ALA A O 1
ATOM 1514 N N . SER A 1 203 ? 6.351 13.478 0.006 1.00 34.66 203 SER A N 1
ATOM 1515 C CA . SER A 1 203 ? 5.956 14.667 -0.779 1.00 34.66 203 SER A CA 1
ATOM 1516 C C . SER A 1 203 ? 4.683 14.538 -1.627 1.00 34.66 203 SER A C 1
ATOM 1518 O O . SER A 1 203 ? 4.096 15.580 -1.950 1.00 34.66 203 SER A O 1
ATOM 1520 N N . ALA A 1 204 ? 4.164 13.329 -1.906 1.00 39.34 204 ALA A N 1
ATOM 1521 C CA . ALA A 1 204 ? 2.846 13.158 -2.544 1.00 39.34 204 ALA A CA 1
ATOM 1522 C C . ALA A 1 204 ? 1.746 13.845 -1.727 1.00 39.34 204 ALA A C 1
ATOM 1524 O O . ALA A 1 204 ? 0.782 14.367 -2.287 1.00 39.34 204 ALA A O 1
ATOM 1525 N N . PHE A 1 205 ? 1.968 13.967 -0.421 1.00 40.72 205 PHE A N 1
ATOM 1526 C CA . PHE A 1 205 ? 1.086 14.651 0.505 1.00 40.72 205 PHE A CA 1
ATOM 1527 C C . PHE A 1 205 ? 1.019 16.183 0.323 1.00 40.72 205 PHE A C 1
ATOM 1529 O O . PHE A 1 205 ? 0.003 16.806 0.624 1.00 40.72 205 PHE A O 1
ATOM 1536 N N . ARG A 1 206 ? 2.053 16.839 -0.230 1.00 32.72 206 ARG A N 1
ATOM 1537 C CA . ARG A 1 206 ? 2.039 18.305 -0.444 1.00 32.72 206 ARG A CA 1
ATOM 1538 C C . ARG A 1 206 ? 1.656 18.720 -1.858 1.00 32.72 206 ARG A C 1
ATOM 1540 O O . ARG A 1 206 ? 0.992 19.741 -2.026 1.00 32.72 206 ARG A O 1
ATOM 1547 N N . GLN A 1 207 ? 2.056 17.956 -2.872 1.00 33.38 207 GLN A N 1
ATOM 1548 C CA . GLN A 1 207 ? 1.915 18.388 -4.266 1.00 33.38 207 GLN A CA 1
ATOM 1549 C C . GLN A 1 207 ? 0.567 18.004 -4.903 1.00 33.38 207 GLN A C 1
ATOM 1551 O O . GLN A 1 207 ? 0.112 18.694 -5.816 1.00 33.38 207 GLN A O 1
ATOM 1556 N N . TYR A 1 208 ? -0.128 16.979 -4.391 1.00 31.09 208 TYR A N 1
ATOM 1557 C CA . TYR A 1 208 ? -1.406 16.515 -4.958 1.00 31.09 208 TYR A CA 1
ATOM 1558 C C . TYR A 1 208 ? -2.660 17.000 -4.213 1.00 31.09 208 TYR A C 1
ATOM 1560 O O . TYR A 1 208 ? -3.763 16.907 -4.763 1.00 31.09 208 TYR A O 1
ATOM 1568 N N . ARG A 1 209 ? -2.488 17.673 -3.063 1.00 31.27 209 ARG A N 1
ATOM 1569 C CA . ARG A 1 209 ? -3.558 18.296 -2.256 1.00 31.27 209 ARG A CA 1
ATOM 1570 C C . ARG A 1 209 ? -4.447 19.270 -3.046 1.00 31.27 209 ARG A C 1
ATOM 1572 O O . ARG A 1 209 ? -5.594 19.496 -2.688 1.00 31.27 209 ARG A O 1
ATOM 1579 N N . GLY A 1 210 ? -3.944 19.850 -4.141 1.00 25.20 210 GLY A N 1
ATOM 1580 C CA . GLY A 1 210 ? -4.696 20.779 -5.000 1.00 25.20 210 GLY A CA 1
ATOM 1581 C C . GLY A 1 210 ? -5.345 20.161 -6.247 1.00 25.20 210 GLY A C 1
ATOM 1582 O O . GLY A 1 210 ? -6.239 20.781 -6.834 1.00 25.20 210 GLY A O 1
ATOM 1583 N N . ALA A 1 211 ? -4.899 18.974 -6.669 1.00 28.08 211 ALA A N 1
ATOM 1584 C CA . ALA A 1 211 ? -5.384 18.294 -7.873 1.00 28.08 211 ALA A CA 1
ATOM 1585 C C . ALA A 1 211 ? -6.486 17.274 -7.550 1.00 28.08 211 ALA A C 1
ATOM 1587 O O . ALA A 1 211 ? -7.445 17.155 -8.312 1.00 28.08 211 ALA A O 1
ATOM 1588 N N . PHE A 1 212 ? -6.397 16.609 -6.394 1.00 26.38 212 PHE A N 1
ATOM 1589 C CA . PHE A 1 212 ? -7.401 15.645 -5.933 1.00 26.38 212 PHE A CA 1
ATOM 1590 C C . PHE A 1 212 ? -8.665 16.348 -5.391 1.00 26.38 212 PHE A C 1
ATOM 1592 O O . PHE A 1 212 ? -9.789 16.020 -5.773 1.00 26.38 212 PHE A O 1
ATOM 1599 N N . PHE A 1 213 ? -8.490 17.450 -4.648 1.00 27.69 213 PHE A N 1
ATOM 1600 C CA . PHE A 1 213 ? -9.583 18.231 -4.037 1.00 27.69 213 PHE A CA 1
ATOM 1601 C C . PHE A 1 213 ? -10.485 18.972 -5.043 1.00 27.69 213 PHE A C 1
ATOM 1603 O O . PHE A 1 213 ? -11.604 19.368 -4.716 1.00 27.69 213 PHE A O 1
ATOM 1610 N N . ARG A 1 214 ? -10.031 19.161 -6.291 1.00 25.91 214 ARG A N 1
ATOM 1611 C CA . ARG A 1 214 ? -10.813 19.846 -7.338 1.00 25.91 214 ARG A CA 1
ATOM 1612 C C . ARG A 1 214 ? -11.702 18.907 -8.159 1.00 25.91 214 ARG A C 1
ATOM 1614 O O . ARG A 1 214 ? -12.551 19.387 -8.902 1.00 25.91 214 ARG A O 1
ATOM 1621 N N . LEU A 1 215 ? -11.534 17.593 -8.009 1.00 28.62 215 LEU A N 1
ATOM 1622 C CA . LEU A 1 215 ? -12.290 16.571 -8.745 1.00 28.62 215 LEU A CA 1
ATOM 1623 C C . LEU A 1 215 ? -13.168 15.697 -7.825 1.00 28.62 215 LEU A C 1
ATOM 1625 O O . LEU A 1 215 ? -13.964 14.900 -8.313 1.00 28.62 215 LEU A O 1
ATOM 1629 N N . GLY A 1 216 ? -13.081 15.886 -6.503 1.00 26.84 216 GLY A N 1
ATOM 1630 C CA . GLY A 1 216 ? -13.715 15.048 -5.478 1.00 26.84 216 GLY A CA 1
ATOM 1631 C C . GLY A 1 216 ? -15.089 15.483 -4.949 1.00 26.84 216 GLY A C 1
ATOM 1632 O O . GLY A 1 216 ? -15.505 14.975 -3.917 1.00 26.84 216 GLY A O 1
ATOM 1633 N N . ARG A 1 217 ? -15.833 16.391 -5.602 1.00 25.55 217 ARG A N 1
ATOM 1634 C CA . ARG A 1 217 ? -17.210 16.736 -5.158 1.00 25.55 217 ARG A CA 1
ATOM 1635 C C . ARG A 1 217 ? -18.329 15.869 -5.756 1.00 25.55 217 ARG A C 1
ATOM 1637 O O . ARG A 1 217 ? -19.490 16.096 -5.439 1.00 25.55 217 ARG A O 1
ATOM 1644 N N . GLY A 1 218 ? -18.015 14.899 -6.618 1.00 25.48 218 GLY A N 1
ATOM 1645 C CA . GLY A 1 218 ? -19.033 14.215 -7.430 1.00 25.48 218 GLY A CA 1
ATOM 1646 C C . GLY A 1 218 ? -19.424 12.787 -7.038 1.00 25.48 218 GLY A C 1
ATOM 1647 O O . GLY A 1 218 ? -20.453 12.324 -7.513 1.00 25.48 218 GLY A O 1
ATOM 1648 N N . TYR A 1 219 ? -18.642 12.069 -6.223 1.00 26.42 219 TYR A N 1
ATOM 1649 C CA . TYR A 1 219 ? -18.746 10.595 -6.163 1.00 26.42 219 TYR A CA 1
ATOM 1650 C C . TYR A 1 219 ? -18.968 9.971 -4.778 1.00 26.42 219 TYR A C 1
ATOM 1652 O O . TYR A 1 219 ? -18.934 8.751 -4.656 1.00 26.42 219 TYR A O 1
ATOM 1660 N N . TRP A 1 220 ? -19.289 10.770 -3.757 1.00 25.52 220 TRP A N 1
ATOM 1661 C CA . TRP A 1 220 ? -19.682 10.262 -2.430 1.00 25.52 220 TRP A CA 1
ATOM 1662 C C . TRP A 1 220 ? -21.194 10.345 -2.151 1.00 25.52 220 TRP A C 1
ATOM 1664 O O . TRP A 1 220 ? -21.631 10.110 -1.033 1.00 25.52 220 TRP A O 1
ATOM 1674 N N . ALA A 1 221 ? -22.022 10.630 -3.164 1.00 24.14 221 ALA A N 1
ATOM 1675 C CA . ALA A 1 221 ? -23.478 10.759 -3.013 1.00 24.14 221 ALA A CA 1
ATOM 1676 C C . ALA A 1 221 ? -24.274 9.456 -3.263 1.00 24.14 221 ALA A C 1
ATOM 1678 O O . ALA A 1 221 ? -25.491 9.508 -3.397 1.00 24.14 221 ALA A O 1
ATOM 1679 N N . CYS A 1 222 ? -23.625 8.292 -3.370 1.00 23.75 222 CYS A N 1
ATOM 1680 C CA . CYS A 1 222 ? -24.307 7.018 -3.671 1.00 23.75 222 CYS A CA 1
ATOM 1681 C C . CYS A 1 222 ? -24.128 5.928 -2.605 1.00 23.75 222 CYS A C 1
ATOM 1683 O O . CYS A 1 222 ? -24.475 4.779 -2.855 1.00 23.75 222 CYS A O 1
ATOM 1685 N N . PHE A 1 223 ? -23.622 6.275 -1.422 1.00 27.36 223 PHE A N 1
ATOM 1686 C CA . PHE A 1 223 ? -23.594 5.371 -0.273 1.00 27.36 223 PHE A CA 1
ATOM 1687 C C . PHE A 1 223 ? -24.209 6.068 0.944 1.00 27.36 223 PHE A C 1
ATOM 1689 O O . PHE A 1 223 ? -23.502 6.603 1.794 1.00 27.36 223 PHE A O 1
ATOM 1696 N N . TYR A 1 224 ? -25.541 6.081 0.964 1.00 25.95 224 TYR A N 1
ATOM 1697 C CA . TYR A 1 224 ? -26.393 6.205 2.146 1.00 25.95 224 TYR A CA 1
ATOM 1698 C C . TYR A 1 224 ? -27.535 5.201 2.001 1.00 25.95 224 TYR A C 1
ATOM 1700 O O . TYR A 1 224 ? -27.998 5.029 0.848 1.00 25.95 224 TYR A O 1
#

Secondary structure (DSSP, 8-state):
-----------SHHHHHHHHHHHHHHHTTT-SSS-HHHHHHHHHHHTTSHHHHT--HHHHHHHHHHHHHHHHHHHHHHHHHHHHTT-GGGTTS-HHHHHHHHHHHHH-S--SHHHHHHHHHHHHHHHHHTTT-SSHHHHHHHHSSS--HHHHHHHHHHHHHHHHHHHHHHHHHHHHHHS---HHHHHHHHHHHHHHHHHHHHHHHHHSTTTSTTTTTSSSTT--

pLDDT: mean 73.13, std 19.22, range [23.75, 95.25]

Sequence (224 aa):
MGTSTSYSAPKTPGWARAKATMTRFANQGGVGPTQLSDVMSAYVRALGGATHAASSSASRAVAQKLGSFLSAMSRGGLGEALRQVGLGDLVGQDISTTLSALVDRLAGTGNTLDEIVARRAATEVLAEVLENVETDAEIDELYGRGLGQERIEELLEKFVSLSIYERLLQHLGDRIDDASLTTAEKQRIEEQIRDFVEQNHASAFRQYRGAFFRLGRGYWACFY

Nearest PDB structures (foldseek):
  7x1w-assembly1_A  TM=1.660E-01  e=5.807E+00  Homo sapiens

Solvent-accessible surface area (backbone atoms only — not comparable to full-atom values): 12266 Å² total; per-residue (Å²): 138,81,80,75,81,80,78,80,71,72,86,40,84,41,35,64,56,22,51,53,44,39,45,52,26,35,70,36,43,63,60,60,95,56,45,71,70,54,35,52,52,35,41,33,49,25,45,64,27,71,84,49,34,45,45,57,76,50,29,45,56,28,49,53,46,47,52,53,37,53,52,36,20,20,75,57,33,51,51,48,22,30,40,75,74,72,43,49,90,47,53,76,42,56,47,70,62,43,49,53,52,48,37,44,71,51,35,47,91,40,91,44,73,56,26,40,26,29,29,54,21,46,43,54,49,50,48,61,73,51,53,97,37,73,42,51,75,45,46,44,68,75,39,57,78,27,60,51,70,68,57,52,54,52,48,51,52,47,32,28,50,41,29,46,47,51,48,48,48,56,61,43,49,58,35,45,69,73,30,98,64,55,71,72,34,53,52,48,34,52,48,54,49,48,52,51,49,55,52,42,69,73,40,48,71,69,73,42,62,70,65,55,68,74,67,64,87,76,78,78,86,82,79,127